Protein AF-A0A2V9QCH9-F1 (afdb_monomer_lite)

Sequence (190 aa):
MKKLTLLFVVLIAQSIAPLASAQKPARKFELEAISPKFWKLISRDAKLATIASGFGFTEGPVSDKAGFLYVSDEEINKIFRVYVKDGRKEELISLGDPDGNTYDRQGRLIDCASVLRAIIAISKDGKYEVLADKFEGKKLNSPNDVIVGPDGALYFTDPTLDLVKGEEQEIPFQGVYRLDAAGKLTLLTK

Structure (mmCIF, N/CA/C/O backbone):
data_AF-A0A2V9QCH9-F1
#
_entry.id   AF-A0A2V9QCH9-F1
#
loop_
_atom_site.group_PDB
_atom_site.id
_atom_site.type_symbol
_atom_site.label_atom_id
_atom_site.label_alt_id
_atom_site.label_comp_id
_atom_site.label_asym_id
_atom_site.label_entity_id
_atom_site.label_seq_id
_atom_site.pdbx_PDB_ins_code
_atom_site.Cartn_x
_atom_site.Cartn_y
_atom_site.Cartn_z
_atom_site.occupancy
_atom_site.B_iso_or_equiv
_atom_site.auth_seq_id
_atom_site.auth_comp_id
_atom_site.auth_asym_id
_atom_site.auth_atom_id
_atom_site.pdbx_PDB_model_num
ATOM 1 N N . MET A 1 1 ? 34.448 70.590 -46.267 1.00 46.72 1 MET A N 1
ATOM 2 C CA . MET A 1 1 ? 35.389 69.562 -45.770 1.00 46.72 1 MET A CA 1
ATOM 3 C C . MET A 1 1 ? 34.655 68.734 -44.728 1.00 46.72 1 MET A C 1
ATOM 5 O O . MET A 1 1 ? 34.160 69.303 -43.767 1.00 46.72 1 MET A O 1
ATOM 9 N N . LYS A 1 2 ? 34.437 67.443 -44.991 1.00 43.69 2 LYS A N 1
ATOM 10 C CA . LYS A 1 2 ? 33.626 66.534 -44.165 1.00 43.69 2 LYS A CA 1
ATOM 11 C C . LYS A 1 2 ? 34.506 65.379 -43.675 1.00 43.69 2 LYS A C 1
ATOM 13 O O . LYS A 1 2 ? 35.285 64.874 -44.477 1.00 43.69 2 LYS A O 1
ATOM 18 N N . LYS A 1 3 ? 34.201 64.910 -42.452 1.00 38.31 3 LYS A N 1
ATOM 19 C CA . LYS A 1 3 ? 34.586 63.632 -41.802 1.00 38.31 3 LYS A CA 1
ATOM 20 C C . LYS A 1 3 ? 35.998 63.623 -41.178 1.00 38.31 3 LYS A C 1
ATOM 22 O O . LYS A 1 3 ? 36.882 64.287 -41.687 1.00 38.31 3 LYS A O 1
ATOM 27 N N . LEU A 1 4 ? 36.276 62.929 -40.071 1.00 39.19 4 LEU A N 1
ATOM 28 C CA . LEU A 1 4 ? 35.648 61.729 -39.508 1.00 39.19 4 LEU A CA 1
ATOM 29 C C . LEU A 1 4 ? 36.034 61.617 -38.013 1.00 39.19 4 LEU A C 1
ATOM 31 O O . LEU A 1 4 ? 37.222 61.581 -37.709 1.00 39.19 4 LEU A O 1
ATOM 35 N N . THR A 1 5 ? 35.073 61.531 -37.090 1.00 45.97 5 THR A N 1
ATOM 36 C CA . THR A 1 5 ? 35.348 61.125 -35.698 1.00 45.97 5 THR A CA 1
ATOM 37 C C . THR A 1 5 ? 35.099 59.626 -35.602 1.00 45.97 5 THR A C 1
ATOM 39 O O . THR A 1 5 ? 33.981 59.171 -35.843 1.00 45.97 5 THR A O 1
ATOM 42 N N . LEU A 1 6 ? 36.147 58.855 -35.319 1.00 40.69 6 LEU A N 1
ATOM 43 C CA . LEU A 1 6 ? 36.089 57.401 -35.206 1.00 40.69 6 LEU A CA 1
ATOM 44 C C . LEU A 1 6 ? 35.687 57.033 -33.769 1.00 40.69 6 LEU A C 1
ATOM 46 O O . LEU A 1 6 ? 36.460 57.238 -32.837 1.00 40.69 6 LEU A O 1
ATOM 50 N N . LEU A 1 7 ? 34.467 56.527 -33.585 1.00 42.19 7 LEU A N 1
ATOM 51 C CA . LEU A 1 7 ? 34.003 55.978 -32.311 1.00 42.19 7 LEU A CA 1
ATOM 52 C C . LEU A 1 7 ? 34.376 54.488 -32.264 1.00 42.19 7 LEU A C 1
ATOM 54 O O . LEU A 1 7 ? 33.867 53.702 -33.062 1.00 42.19 7 LEU A O 1
ATOM 58 N N . PHE A 1 8 ? 35.257 54.093 -31.345 1.00 41.00 8 PHE A N 1
ATOM 59 C CA . PHE A 1 8 ? 35.513 52.682 -31.053 1.00 41.00 8 PHE A CA 1
ATOM 60 C C . PHE A 1 8 ? 34.421 52.162 -30.113 1.00 41.00 8 PHE A C 1
ATOM 62 O O . PHE A 1 8 ? 34.395 52.500 -28.933 1.00 41.00 8 PHE A O 1
ATOM 69 N N . VAL A 1 9 ? 33.516 51.335 -30.636 1.00 46.53 9 VAL A N 1
ATOM 70 C CA . VAL A 1 9 ? 32.598 50.532 -29.820 1.00 46.53 9 VAL A CA 1
ATOM 71 C C . VAL A 1 9 ? 33.272 49.187 -29.573 1.00 46.53 9 VAL A C 1
ATOM 73 O O . VAL A 1 9 ? 33.440 48.393 -30.495 1.00 46.53 9 VAL A O 1
ATOM 76 N N . VAL A 1 10 ? 33.680 48.935 -28.331 1.00 45.91 10 VAL A N 1
ATOM 77 C CA . VAL A 1 10 ? 34.137 47.610 -27.899 1.00 45.91 10 VAL A CA 1
ATOM 78 C C . VAL A 1 10 ? 32.895 46.774 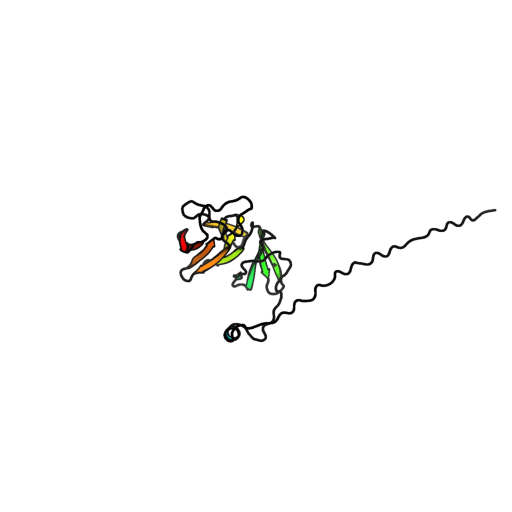-27.602 1.00 45.91 10 VAL A C 1
ATOM 80 O O . VAL A 1 10 ? 32.232 46.972 -26.586 1.00 45.91 10 VAL A O 1
ATOM 83 N N . LEU A 1 11 ? 32.552 45.856 -28.507 1.00 46.25 11 LEU A N 1
ATOM 84 C CA . LEU A 1 11 ? 31.525 44.846 -28.265 1.00 46.25 11 LEU A CA 1
ATOM 85 C C . LEU A 1 11 ? 32.151 43.724 -27.421 1.00 46.25 11 LEU A C 1
ATOM 87 O O . LEU A 1 11 ? 32.922 42.913 -27.933 1.00 46.25 11 LEU A O 1
ATOM 91 N N . ILE A 1 12 ? 31.848 43.679 -26.124 1.00 51.75 12 ILE A N 1
ATOM 92 C CA . ILE A 1 12 ? 32.220 42.542 -25.274 1.00 51.75 12 ILE A CA 1
ATOM 93 C C . ILE A 1 12 ? 31.162 41.458 -25.486 1.00 51.75 12 ILE A C 1
ATOM 95 O O . ILE A 1 12 ? 30.081 41.505 -24.903 1.00 51.75 12 ILE A O 1
ATOM 99 N N . ALA A 1 13 ? 31.460 40.486 -26.345 1.00 52.19 13 ALA A N 1
ATOM 100 C CA . ALA A 1 13 ? 30.673 39.264 -26.441 1.00 52.19 13 ALA A CA 1
ATOM 101 C C . ALA A 1 13 ? 30.948 38.408 -25.194 1.00 52.19 13 ALA A C 1
ATOM 103 O O . ALA A 1 13 ? 31.974 37.736 -25.109 1.00 52.19 13 ALA A O 1
ATOM 104 N N . GLN A 1 14 ? 30.054 38.452 -24.205 1.00 48.28 14 GLN A N 1
ATOM 105 C CA . GLN A 1 14 ? 30.069 37.476 -23.117 1.00 48.28 14 GLN A CA 1
ATOM 106 C C . GLN A 1 14 ? 29.518 36.150 -23.645 1.00 48.28 14 GLN A C 1
ATOM 108 O O . GLN A 1 14 ? 28.319 36.000 -23.879 1.00 48.28 14 GLN A O 1
ATOM 113 N N . SER A 1 15 ? 30.407 35.186 -23.860 1.00 54.25 15 SER A N 1
ATOM 114 C CA . SER A 1 15 ? 30.045 33.797 -24.106 1.00 54.25 15 SER A CA 1
ATOM 115 C C . SER A 1 15 ? 29.452 33.203 -22.828 1.00 54.25 15 SER A C 1
ATOM 117 O O . SER A 1 15 ? 30.164 32.858 -21.887 1.00 54.25 15 SER A O 1
ATOM 119 N N . ILE A 1 16 ? 28.126 33.071 -22.786 1.00 60.72 16 ILE A N 1
ATOM 120 C CA . ILE A 1 16 ? 27.455 32.249 -21.777 1.00 60.72 16 ILE A CA 1
ATOM 121 C C . ILE A 1 16 ? 27.720 30.792 -22.166 1.00 60.72 16 ILE A C 1
ATOM 123 O O . ILE A 1 16 ? 27.058 30.238 -23.042 1.00 60.72 16 ILE A O 1
ATOM 127 N N . ALA A 1 17 ? 28.739 30.182 -21.562 1.00 55.12 17 ALA A N 1
ATOM 128 C CA . ALA A 1 17 ? 28.940 28.745 -21.669 1.00 55.12 17 ALA A CA 1
ATOM 129 C C . ALA A 1 17 ? 27.794 28.034 -20.923 1.00 55.12 17 ALA A C 1
ATOM 131 O O . ALA A 1 17 ? 27.519 28.387 -19.772 1.00 55.12 17 ALA A O 1
ATOM 132 N N . PRO A 1 18 ? 27.113 27.048 -21.530 1.00 53.88 18 PRO A N 1
ATOM 133 C CA . PRO A 1 18 ? 26.137 26.253 -20.805 1.00 53.88 18 PRO A CA 1
ATOM 134 C C . PRO A 1 18 ? 26.862 25.487 -19.695 1.00 53.88 18 PRO A C 1
ATOM 136 O O . PRO A 1 18 ? 27.828 24.767 -19.954 1.00 53.88 18 PRO A O 1
ATOM 139 N N . LEU A 1 19 ? 26.400 25.649 -18.453 1.00 52.50 19 LEU A N 1
ATOM 140 C CA . LEU A 1 19 ? 26.791 24.788 -17.342 1.00 52.50 19 LEU A CA 1
ATOM 141 C C . LEU A 1 19 ? 26.419 23.352 -17.717 1.00 52.50 19 LEU A C 1
ATOM 143 O O . LEU A 1 19 ? 25.249 22.969 -17.682 1.00 52.50 19 LEU A O 1
ATOM 147 N N . ALA A 1 20 ? 27.418 22.565 -18.108 1.00 57.00 20 ALA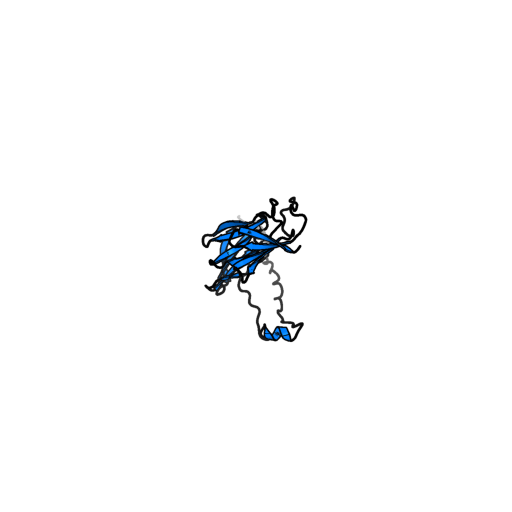 A N 1
ATOM 148 C CA . ALA A 1 20 ? 27.267 21.131 -18.239 1.00 57.00 20 ALA A CA 1
ATOM 149 C C . ALA A 1 20 ? 26.892 20.590 -16.855 1.00 57.00 20 ALA A C 1
ATOM 151 O O . ALA A 1 20 ? 27.704 20.605 -15.929 1.00 57.00 20 ALA A O 1
ATOM 152 N N . SER A 1 21 ? 25.639 20.162 -16.699 1.00 60.75 21 SER A N 1
ATOM 153 C CA . SER A 1 21 ? 25.227 19.408 -15.521 1.00 60.75 21 SER A CA 1
ATOM 154 C C . SER A 1 21 ? 26.117 18.171 -15.445 1.00 60.75 21 SER A C 1
ATOM 156 O O . SER A 1 21 ? 26.136 17.362 -16.375 1.00 60.75 21 SER A O 1
ATOM 158 N N . ALA A 1 22 ? 26.910 18.058 -14.379 1.00 60.06 22 ALA A N 1
ATOM 159 C CA . ALA A 1 22 ? 27.723 16.879 -14.142 1.00 60.06 22 ALA A CA 1
ATOM 160 C C . ALA A 1 22 ? 26.784 15.669 -14.049 1.00 60.06 22 ALA A C 1
ATOM 162 O O . ALA A 1 22 ? 26.026 15.531 -13.087 1.00 60.06 22 ALA A O 1
ATOM 163 N N . GLN A 1 23 ? 26.806 14.811 -15.070 1.00 59.44 23 GLN A N 1
ATOM 164 C CA . GLN A 1 23 ? 26.062 13.558 -15.063 1.00 59.44 23 GLN A CA 1
ATOM 165 C C . GLN A 1 23 ? 26.530 12.752 -13.849 1.00 59.44 23 GLN A C 1
ATOM 167 O O . GLN A 1 23 ? 27.697 12.360 -13.771 1.00 59.44 23 GLN A O 1
ATOM 172 N N . LYS A 1 24 ? 25.635 12.534 -12.875 1.00 65.81 24 LYS A N 1
ATOM 173 C CA . LYS A 1 24 ? 25.923 11.632 -11.756 1.00 65.81 24 LYS A CA 1
ATOM 174 C C . LYS A 1 24 ? 26.358 10.283 -12.344 1.00 65.81 24 LYS A C 1
ATOM 176 O O . LYS A 1 24 ? 25.676 9.789 -13.247 1.00 65.81 24 LYS A O 1
ATOM 181 N N . PRO A 1 25 ? 27.466 9.689 -11.868 1.00 67.19 25 PRO A N 1
ATOM 182 C CA . PRO A 1 25 ? 27.914 8.400 -12.368 1.00 67.19 25 PRO A CA 1
ATOM 183 C C . PRO A 1 25 ? 26.790 7.373 -12.220 1.00 67.19 25 PRO A C 1
ATOM 185 O O . PRO A 1 25 ? 26.096 7.341 -11.199 1.00 67.19 25 PRO A O 1
ATOM 188 N N . ALA A 1 26 ? 26.599 6.554 -13.255 1.00 70.00 26 ALA A N 1
ATOM 189 C CA . ALA A 1 26 ? 25.599 5.499 -13.236 1.00 70.00 26 ALA A CA 1
ATOM 190 C C . ALA A 1 26 ? 25.851 4.586 -12.029 1.00 70.00 26 ALA A C 1
ATOM 192 O O . ALA A 1 26 ? 26.973 4.115 -11.818 1.00 70.00 26 ALA A O 1
ATOM 193 N N . ARG A 1 27 ? 24.811 4.353 -11.221 1.00 77.56 27 ARG A N 1
ATOM 194 C CA . ARG A 1 27 ? 24.892 3.405 -10.107 1.00 77.56 27 ARG A CA 1
ATOM 195 C C . ARG A 1 27 ? 25.224 2.027 -10.682 1.00 77.56 27 ARG A C 1
ATOM 197 O O . ARG A 1 27 ? 24.549 1.565 -11.600 1.00 77.56 27 ARG A O 1
ATOM 204 N N . LYS A 1 28 ? 26.264 1.378 -10.156 1.00 81.25 28 LYS A N 1
ATOM 205 C CA . LYS A 1 28 ? 26.547 -0.024 -10.471 1.00 81.25 28 LYS A CA 1
ATOM 206 C C . LYS A 1 28 ? 25.582 -0.888 -9.668 1.00 81.25 28 LYS A C 1
ATOM 208 O O . LYS A 1 28 ? 25.519 -0.755 -8.451 1.00 81.25 28 LYS A O 1
ATOM 213 N N . PHE A 1 29 ? 24.820 -1.725 -10.361 1.00 86.25 29 PHE A N 1
ATOM 214 C CA . PHE A 1 29 ? 23.985 -2.746 -9.743 1.00 86.25 29 PHE A CA 1
ATOM 215 C C . PHE A 1 29 ? 24.739 -4.073 -9.756 1.00 86.25 29 PHE A C 1
ATOM 217 O O . PHE A 1 29 ? 25.214 -4.498 -10.810 1.00 86.25 29 PHE A O 1
ATOM 224 N N . GLU A 1 30 ? 24.832 -4.713 -8.597 1.00 88.25 30 GLU A N 1
ATOM 225 C CA . GLU A 1 30 ? 25.390 -6.051 -8.432 1.00 88.25 30 GLU A CA 1
ATOM 226 C C . GLU A 1 30 ? 24.511 -6.829 -7.454 1.00 88.25 30 GLU A C 1
ATOM 228 O O . GLU A 1 30 ? 24.002 -6.270 -6.481 1.00 88.25 30 GLU A O 1
ATOM 233 N N . LEU A 1 31 ? 24.308 -8.115 -7.737 1.00 90.19 31 LEU A N 1
ATOM 234 C CA . LEU A 1 31 ? 23.591 -9.010 -6.842 1.00 90.19 31 LEU A CA 1
ATOM 235 C C . LEU A 1 31 ? 24.576 -9.669 -5.885 1.00 90.19 31 LEU A C 1
ATOM 237 O O . LEU A 1 31 ? 25.357 -10.534 -6.281 1.00 90.19 31 LEU A O 1
ATOM 241 N N . GLU A 1 32 ? 24.475 -9.306 -4.613 1.00 91.19 32 GLU A N 1
ATOM 242 C CA . GLU A 1 32 ? 25.185 -9.969 -3.528 1.00 91.19 32 GLU A CA 1
ATOM 243 C C . GLU A 1 32 ? 24.235 -10.913 -2.781 1.00 91.19 32 GLU A C 1
ATOM 245 O O . GLU A 1 32 ? 23.203 -10.508 -2.246 1.00 91.19 32 GLU A O 1
ATOM 250 N N . ALA A 1 33 ? 24.582 -12.199 -2.733 1.00 93.69 33 ALA A N 1
ATOM 251 C CA . ALA A 1 33 ? 23.801 -13.192 -2.011 1.00 93.69 33 ALA A CA 1
ATOM 252 C C . ALA A 1 33 ? 24.404 -13.472 -0.631 1.00 93.69 33 ALA A C 1
ATOM 254 O O . ALA A 1 33 ? 25.399 -14.183 -0.521 1.00 93.69 33 ALA A O 1
ATOM 255 N N . ILE A 1 34 ? 23.724 -13.018 0.425 1.00 95.25 34 ILE A N 1
ATOM 256 C CA . ILE A 1 34 ? 24.089 -13.320 1.824 1.00 95.25 34 ILE A CA 1
ATOM 257 C C . ILE A 1 34 ? 23.921 -14.823 2.135 1.00 95.25 34 ILE A C 1
ATOM 259 O O . ILE A 1 34 ? 24.599 -15.383 2.993 1.00 95.25 34 ILE A O 1
ATOM 263 N N . SER A 1 35 ? 23.024 -15.515 1.420 1.00 96.69 35 SER A N 1
ATOM 264 C CA . SER A 1 35 ? 22.780 -16.954 1.565 1.00 96.69 35 SER A CA 1
ATOM 265 C C . SER A 1 35 ? 22.699 -17.648 0.206 1.00 96.69 35 SER A C 1
ATOM 267 O O . SER A 1 35 ? 22.047 -17.125 -0.700 1.00 96.69 35 SER A O 1
ATOM 269 N N . PRO A 1 36 ? 23.202 -18.893 0.067 1.00 95.56 36 PRO A N 1
ATOM 270 C CA . PRO A 1 36 ? 23.009 -19.685 -1.149 1.00 95.56 36 PRO A CA 1
ATOM 271 C C . PRO A 1 36 ? 21.536 -19.896 -1.537 1.00 95.56 36 PRO A C 1
ATOM 273 O O . PRO A 1 36 ? 21.244 -20.160 -2.701 1.00 95.56 36 PRO A O 1
ATOM 276 N N . LYS A 1 37 ? 20.596 -19.779 -0.583 1.00 96.19 37 LYS A N 1
ATOM 277 C CA . LYS A 1 37 ? 19.151 -19.898 -0.845 1.00 96.19 37 LYS A CA 1
ATOM 278 C C . LYS A 1 37 ? 18.604 -18.762 -1.718 1.00 96.19 37 LYS A C 1
ATOM 280 O O . LYS A 1 37 ? 17.622 -18.995 -2.412 1.00 96.19 37 LYS A O 1
ATOM 285 N N . PHE A 1 38 ? 19.242 -17.588 -1.730 1.00 95.38 38 PHE A N 1
ATOM 286 C CA . PHE A 1 38 ? 18.844 -16.452 -2.572 1.00 95.38 38 PHE A CA 1
ATOM 287 C C . PHE A 1 38 ? 18.786 -16.835 -4.058 1.00 95.38 38 PHE A C 1
ATOM 289 O O . PHE A 1 38 ? 17.810 -16.548 -4.746 1.00 95.38 38 PHE A O 1
ATOM 296 N N . TRP A 1 39 ? 19.771 -17.608 -4.521 1.00 95.62 39 TRP A N 1
ATOM 297 C CA . TRP A 1 39 ? 19.860 -18.070 -5.910 1.00 95.62 39 TRP A CA 1
ATOM 298 C C . TRP A 1 39 ? 18.802 -19.104 -6.309 1.00 95.62 39 TRP A C 1
ATOM 300 O O . TRP A 1 39 ? 18.753 -19.511 -7.465 1.00 95.62 39 TRP A O 1
ATOM 310 N N . LYS A 1 40 ? 17.960 -19.552 -5.370 1.00 96.00 40 LYS A N 1
ATOM 311 C CA . LYS A 1 40 ? 16.763 -20.343 -5.686 1.00 96.00 40 LYS A CA 1
ATOM 312 C C . LYS A 1 40 ? 15.563 -19.465 -6.053 1.00 96.00 40 LYS A C 1
ATOM 314 O O . LYS A 1 40 ? 14.599 -19.989 -6.594 1.00 96.00 40 LYS A O 1
ATOM 319 N N . LEU A 1 41 ? 15.610 -18.173 -5.720 1.00 94.75 41 LEU A N 1
ATOM 320 C CA . LEU A 1 41 ? 14.526 -17.209 -5.924 1.00 94.75 41 LEU A CA 1
ATOM 321 C C . LEU A 1 41 ? 14.829 -16.244 -7.073 1.00 94.75 41 LEU A C 1
ATOM 323 O O . LEU A 1 41 ? 13.929 -15.896 -7.828 1.00 94.75 41 LEU A O 1
ATOM 327 N N . ILE A 1 42 ? 16.091 -15.829 -7.209 1.00 94.38 42 ILE A N 1
ATOM 328 C CA . ILE A 1 42 ? 16.531 -14.831 -8.188 1.00 94.38 42 ILE A CA 1
ATOM 329 C C . ILE A 1 42 ? 17.621 -15.428 -9.078 1.00 94.38 42 ILE A C 1
ATOM 331 O O . ILE A 1 42 ? 18.535 -16.097 -8.590 1.00 94.38 42 ILE A O 1
ATOM 335 N N . SER A 1 43 ? 17.533 -15.181 -10.389 1.00 93.31 43 SER A N 1
ATOM 336 C CA . SER A 1 43 ? 18.558 -15.629 -11.335 1.00 93.31 43 SER A CA 1
ATOM 337 C C . SER A 1 43 ? 19.877 -14.885 -11.125 1.00 93.31 43 SER A C 1
ATOM 339 O O . SER A 1 43 ? 19.893 -13.686 -10.853 1.00 93.31 43 SER A O 1
ATOM 341 N N . ARG A 1 44 ? 21.002 -15.583 -11.310 1.00 92.62 44 ARG A N 1
ATOM 342 C CA . ARG A 1 44 ? 22.351 -14.999 -11.193 1.00 92.62 44 ARG A CA 1
ATOM 343 C C . ARG A 1 44 ? 22.648 -13.929 -12.238 1.00 92.62 44 ARG A C 1
ATOM 345 O O . ARG A 1 44 ? 23.494 -13.077 -12.004 1.00 92.62 44 ARG A O 1
ATOM 352 N N . ASP A 1 45 ? 21.975 -13.987 -13.379 1.00 90.50 45 ASP A N 1
ATOM 353 C CA . ASP A 1 45 ? 22.108 -13.039 -14.484 1.00 90.50 45 ASP A CA 1
ATOM 354 C C . ASP A 1 45 ? 20.994 -11.980 -14.504 1.00 90.50 45 ASP A C 1
ATOM 356 O O . ASP A 1 45 ? 20.861 -11.250 -15.490 1.00 90.50 45 ASP A O 1
ATOM 360 N N . ALA A 1 46 ? 20.196 -11.881 -13.433 1.00 92.69 46 ALA A N 1
ATOM 361 C CA . ALA A 1 46 ? 19.141 -10.885 -13.342 1.00 92.69 46 ALA A CA 1
ATOM 362 C C . ALA A 1 46 ? 19.724 -9.469 -13.460 1.00 92.69 46 ALA A C 1
ATOM 364 O O . ALA A 1 46 ? 20.711 -9.105 -12.818 1.00 92.69 46 ALA A O 1
ATOM 365 N N . LYS A 1 47 ? 19.091 -8.664 -14.314 1.00 89.25 47 LYS A N 1
ATOM 366 C CA . LYS A 1 47 ? 19.491 -7.287 -14.597 1.00 89.25 47 LYS A CA 1
ATOM 367 C C . LYS A 1 47 ? 18.470 -6.338 -14.002 1.00 89.25 47 LYS A C 1
ATOM 369 O O . LYS A 1 47 ? 17.270 -6.533 -14.181 1.00 89.25 47 LYS A O 1
ATOM 374 N N . LEU A 1 48 ? 18.953 -5.288 -13.351 1.00 90.38 48 LEU A N 1
ATOM 375 C CA . LEU A 1 48 ? 18.100 -4.181 -12.952 1.00 90.38 48 LEU A CA 1
ATOM 376 C C . LEU A 1 48 ? 17.780 -3.324 -14.181 1.00 90.38 48 LEU A C 1
ATOM 378 O O . LEU A 1 48 ? 18.685 -2.904 -14.903 1.00 90.38 48 LEU A O 1
ATOM 382 N N . ALA A 1 49 ? 16.496 -3.062 -14.402 1.00 89.38 49 ALA A N 1
ATOM 383 C CA . ALA A 1 49 ? 16.016 -2.156 -15.433 1.00 89.38 49 ALA A CA 1
ATOM 384 C C . ALA A 1 49 ? 15.073 -1.131 -14.804 1.00 89.38 49 ALA A C 1
ATOM 386 O O . ALA A 1 49 ? 14.195 -1.482 -14.017 1.00 89.38 49 ALA A O 1
ATOM 387 N N . THR A 1 50 ? 15.251 0.137 -15.163 1.00 92.06 50 THR A N 1
ATOM 388 C CA . THR A 1 50 ? 14.328 1.198 -14.760 1.00 92.06 50 THR A CA 1
ATOM 389 C C . THR A 1 50 ? 13.067 1.105 -15.611 1.00 92.06 50 THR A C 1
ATOM 391 O O . THR A 1 50 ? 13.148 1.242 -16.829 1.00 92.06 50 THR A O 1
ATOM 394 N N . ILE A 1 51 ? 11.913 0.893 -14.973 1.00 95.00 51 ILE A N 1
ATOM 395 C CA . ILE A 1 51 ? 10.610 0.865 -15.657 1.00 95.00 51 ILE A CA 1
ATOM 396 C C . ILE A 1 51 ? 10.106 2.288 -15.899 1.00 95.00 51 ILE A C 1
ATOM 398 O O . ILE A 1 51 ? 9.742 2.628 -17.015 1.00 95.00 51 ILE A O 1
ATOM 402 N N . ALA A 1 52 ? 10.104 3.131 -14.867 1.00 96.06 52 ALA A N 1
ATOM 403 C CA . ALA A 1 52 ? 9.647 4.514 -14.940 1.00 96.06 52 ALA A CA 1
ATOM 404 C C . ALA A 1 52 ? 10.463 5.404 -13.988 1.00 96.06 52 ALA A C 1
ATOM 406 O O . ALA A 1 52 ? 11.129 4.913 -13.078 1.00 96.06 52 ALA A O 1
ATOM 407 N N . SER A 1 53 ? 10.425 6.718 -14.211 1.00 95.62 53 SER A N 1
ATOM 408 C CA . SER A 1 53 ? 11.177 7.714 -13.436 1.00 95.62 53 SER A CA 1
ATOM 409 C C . SER A 1 53 ? 10.340 8.963 -13.129 1.00 95.62 53 SER A C 1
ATOM 411 O O . SER A 1 53 ? 9.170 9.060 -13.509 1.00 95.62 53 SER A O 1
ATOM 413 N N . GLY A 1 54 ? 10.947 9.942 -12.451 1.00 95.56 54 GLY A N 1
ATOM 414 C CA . GLY A 1 54 ? 10.296 11.210 -12.100 1.00 95.56 54 GLY A CA 1
ATOM 415 C C . GLY A 1 54 ? 9.266 11.063 -10.982 1.00 95.56 54 GLY A C 1
ATOM 416 O O . GLY A 1 54 ? 8.200 11.666 -11.066 1.00 95.56 54 GLY A O 1
ATOM 417 N N . PHE A 1 55 ? 9.538 10.173 -10.032 1.00 97.62 55 PHE A N 1
ATOM 418 C CA . PHE A 1 55 ? 8.818 10.043 -8.765 1.00 97.62 55 PHE A CA 1
ATOM 419 C C . PHE A 1 55 ? 9.603 10.764 -7.663 1.00 97.62 55 PHE A C 1
ATOM 421 O O . PHE A 1 55 ? 10.796 11.029 -7.861 1.00 97.62 55 PHE A O 1
ATOM 428 N N . GLY A 1 56 ? 8.939 11.073 -6.553 1.00 97.19 56 GLY A N 1
ATOM 429 C CA . GLY A 1 56 ? 9.564 11.527 -5.315 1.00 97.19 56 GLY A CA 1
ATOM 430 C C . GLY A 1 56 ? 10.009 10.336 -4.473 1.00 97.19 56 GLY A C 1
ATOM 431 O O . GLY A 1 56 ? 11.091 9.782 -4.699 1.00 97.19 56 GLY A O 1
ATOM 432 N N . PHE A 1 57 ? 9.133 9.896 -3.570 1.00 96.69 57 PHE A N 1
ATOM 433 C CA . PHE A 1 57 ? 9.332 8.723 -2.722 1.00 96.69 57 PHE A CA 1
ATOM 434 C C . PHE A 1 57 ? 8.238 7.694 -3.007 1.00 96.69 57 PHE A C 1
ATOM 436 O O . PHE A 1 57 ? 7.061 7.983 -2.827 1.00 96.69 57 PHE A O 1
ATOM 443 N N . THR A 1 58 ? 8.621 6.538 -3.557 1.00 97.50 58 THR A N 1
ATOM 444 C CA . THR A 1 58 ? 7.664 5.534 -4.041 1.00 97.50 58 THR A CA 1
ATOM 445 C C . THR A 1 58 ? 7.422 4.433 -3.028 1.00 97.50 58 THR A C 1
ATOM 447 O O . THR A 1 58 ? 8.392 3.783 -2.636 1.00 97.50 58 THR A O 1
ATOM 450 N N . GLU A 1 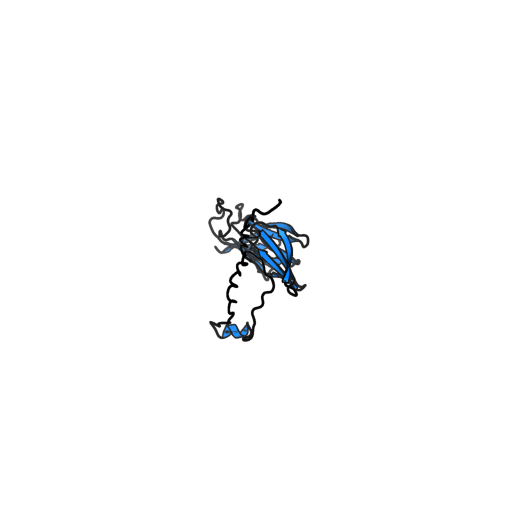59 ? 6.155 4.113 -2.790 1.00 97.56 59 GLU A N 1
ATOM 451 C CA . GLU A 1 59 ? 5.724 3.005 -1.936 1.00 97.56 59 GLU A CA 1
ATOM 452 C C . GLU A 1 59 ? 4.730 2.068 -2.629 1.00 97.56 59 GLU A C 1
ATOM 454 O O . GLU A 1 59 ? 4.196 2.340 -3.716 1.00 97.56 59 GLU A O 1
ATOM 459 N N . GLY A 1 60 ? 4.522 0.912 -1.998 1.00 96.94 60 GLY A N 1
ATOM 460 C CA . GLY A 1 60 ? 3.412 0.011 -2.297 1.00 96.94 60 GLY A CA 1
ATOM 461 C C . GLY A 1 60 ? 3.244 -0.413 -3.765 1.00 96.94 60 GLY A C 1
ATOM 462 O O . GLY A 1 60 ? 2.117 -0.376 -4.257 1.00 96.94 60 GLY A O 1
ATOM 463 N N . PRO A 1 61 ? 4.290 -0.818 -4.515 1.00 97.62 61 PRO A N 1
ATOM 464 C CA . PRO A 1 61 ? 4.120 -1.223 -5.906 1.00 97.62 61 PRO A CA 1
ATOM 465 C C . PRO A 1 61 ? 3.247 -2.485 -6.031 1.00 97.62 61 PRO A C 1
ATOM 467 O O . PRO A 1 61 ? 3.603 -3.549 -5.521 1.00 97.62 61 PRO A O 1
ATOM 470 N N . VAL A 1 62 ? 2.153 -2.418 -6.797 1.00 97.56 62 VAL A N 1
ATOM 471 C CA . VAL A 1 62 ? 1.274 -3.572 -7.064 1.00 97.56 62 VAL A CA 1
ATOM 472 C C . VAL A 1 62 ? 0.940 -3.708 -8.549 1.00 97.56 62 VAL A C 1
ATOM 474 O O . VAL A 1 62 ? 0.632 -2.737 -9.233 1.00 97.56 62 VAL A O 1
ATOM 477 N N . SER A 1 63 ? 1.023 -4.927 -9.086 1.00 95.69 63 SER A N 1
ATOM 478 C CA . SER A 1 63 ? 0.707 -5.202 -10.495 1.00 95.69 63 SER A CA 1
ATOM 479 C C . SER A 1 63 ? -0.710 -5.741 -10.664 1.00 95.69 63 SER A C 1
ATOM 481 O O . SER A 1 63 ? -1.149 -6.595 -9.892 1.00 95.69 63 SER A O 1
ATOM 483 N N . ASP A 1 64 ? -1.407 -5.293 -11.707 1.00 92.38 64 ASP A N 1
ATOM 484 C CA . ASP A 1 64 ? -2.700 -5.852 -12.097 1.00 92.38 64 ASP A CA 1
ATOM 485 C C . ASP A 1 64 ? -2.560 -6.986 -13.133 1.00 92.38 64 ASP A C 1
ATOM 487 O O . ASP A 1 64 ? -1.486 -7.267 -13.672 1.00 92.38 64 ASP A O 1
ATOM 491 N N . LYS A 1 65 ? -3.674 -7.661 -13.444 1.00 90.19 65 LYS A N 1
ATOM 492 C CA . LYS A 1 65 ? -3.693 -8.755 -14.435 1.00 90.19 65 LYS A CA 1
ATOM 493 C C . LYS A 1 65 ? -3.495 -8.287 -15.883 1.00 90.19 65 LYS A C 1
ATOM 495 O O . LYS A 1 65 ? -3.255 -9.127 -16.746 1.00 90.19 65 LYS A O 1
ATOM 500 N N . ALA A 1 66 ? -3.640 -6.991 -16.163 1.00 91.44 66 ALA A N 1
ATOM 501 C CA . ALA A 1 66 ? -3.414 -6.411 -17.484 1.00 91.44 66 ALA A CA 1
ATOM 502 C C . ALA A 1 66 ? -1.942 -6.007 -17.703 1.00 91.44 66 ALA A C 1
ATOM 504 O O . ALA A 1 66 ? -1.570 -5.652 -18.822 1.00 91.44 66 ALA A O 1
ATOM 505 N N . GLY A 1 67 ? -1.101 -6.109 -16.667 1.00 92.25 67 GLY A N 1
ATOM 506 C CA . GLY A 1 67 ? 0.321 -5.781 -16.722 1.00 92.25 67 GLY A CA 1
ATOM 507 C C . GLY A 1 67 ? 0.622 -4.309 -16.447 1.00 92.25 67 GLY A C 1
ATOM 508 O O . GLY A 1 67 ? 1.708 -3.840 -16.796 1.00 92.25 67 GLY A O 1
ATOM 509 N N . PHE A 1 68 ? -0.316 -3.573 -15.848 1.00 95.44 68 PHE A N 1
ATOM 510 C CA . PHE A 1 68 ? -0.040 -2.253 -15.292 1.00 95.44 68 PHE A CA 1
ATOM 511 C C . PHE A 1 68 ? 0.552 -2.384 -13.893 1.00 95.44 68 PHE A C 1
ATOM 513 O O . PHE A 1 68 ? 0.162 -3.263 -13.125 1.00 95.44 68 PHE A O 1
ATOM 520 N N . LEU A 1 69 ? 1.469 -1.480 -13.562 1.00 97.38 69 LEU A N 1
ATOM 521 C CA . LEU A 1 69 ? 2.006 -1.324 -12.216 1.00 97.38 69 LEU A CA 1
ATOM 522 C C . LEU A 1 69 ? 1.370 -0.091 -11.572 1.00 97.38 69 LEU A C 1
ATOM 524 O O . LEU A 1 69 ? 1.338 0.964 -12.191 1.00 97.38 69 LEU A O 1
ATOM 528 N N . TYR A 1 70 ? 0.879 -0.211 -10.349 1.00 97.75 70 TYR A N 1
ATOM 529 C CA . TYR A 1 70 ? 0.370 0.895 -9.549 1.00 97.75 70 TYR A CA 1
ATOM 530 C C . TYR A 1 70 ? 1.370 1.197 -8.443 1.00 97.75 70 TYR A C 1
ATOM 532 O O . TYR A 1 70 ? 1.924 0.262 -7.870 1.00 97.75 70 TYR A O 1
ATOM 540 N N . VAL A 1 71 ? 1.653 2.477 -8.218 1.00 98.31 71 VAL A N 1
ATOM 541 C CA . VAL A 1 71 ? 2.692 2.935 -7.287 1.00 98.31 71 VAL A CA 1
ATOM 542 C C . VAL A 1 71 ? 2.208 4.198 -6.588 1.00 98.31 71 VAL A C 1
ATOM 544 O O . VAL A 1 71 ? 1.773 5.132 -7.273 1.00 98.31 71 VAL A O 1
ATOM 547 N N . SER A 1 72 ? 2.308 4.218 -5.263 1.00 98.50 72 SER A N 1
ATOM 548 C CA . SER A 1 72 ? 2.110 5.412 -4.445 1.00 98.50 72 SER A CA 1
ATOM 549 C C . SER A 1 72 ? 3.340 6.310 -4.491 1.00 98.50 72 SER A C 1
ATOM 551 O O . SER A 1 72 ? 4.465 5.826 -4.598 1.00 98.50 72 SER A O 1
ATOM 553 N N . ASP A 1 73 ? 3.128 7.621 -4.447 1.00 98.38 73 ASP A N 1
ATOM 554 C CA . ASP A 1 73 ? 4.178 8.626 -4.315 1.00 98.38 73 ASP A CA 1
ATOM 555 C C . ASP A 1 73 ? 3.797 9.607 -3.201 1.00 98.38 73 ASP A C 1
ATOM 557 O O . ASP A 1 73 ? 2.899 10.437 -3.386 1.00 98.38 73 ASP A O 1
ATOM 561 N N . GLU A 1 74 ? 4.469 9.489 -2.059 1.00 96.81 74 GLU A N 1
ATOM 562 C CA . GLU A 1 74 ? 4.200 10.254 -0.832 1.00 96.81 74 GLU A CA 1
ATOM 563 C C . GLU A 1 74 ? 4.527 11.740 -0.998 1.00 96.81 74 GLU A C 1
ATOM 565 O O . GLU A 1 74 ? 3.745 12.626 -0.649 1.00 96.81 74 GLU A O 1
ATOM 570 N N . GLU A 1 75 ? 5.659 12.048 -1.636 1.00 96.38 75 GLU A N 1
ATOM 571 C CA . GLU A 1 75 ? 6.083 13.435 -1.838 1.00 96.38 75 GLU A CA 1
ATOM 572 C C . GLU A 1 75 ? 5.173 14.150 -2.848 1.00 96.38 75 GLU A C 1
ATOM 574 O O . GLU A 1 75 ? 4.813 15.319 -2.672 1.00 96.38 75 GLU A O 1
ATOM 579 N N . ILE A 1 76 ? 4.776 13.451 -3.917 1.00 97.88 76 ILE A N 1
ATOM 580 C CA . ILE A 1 76 ? 3.896 14.005 -4.955 1.00 97.88 76 ILE A CA 1
ATOM 581 C C . ILE A 1 76 ? 2.413 13.918 -4.552 1.00 97.88 76 ILE A C 1
ATOM 583 O O . ILE A 1 76 ? 1.590 14.619 -5.150 1.00 97.88 76 ILE A O 1
ATOM 587 N N . ASN A 1 77 ? 2.074 13.146 -3.514 1.00 97.88 77 ASN A N 1
ATOM 588 C CA . ASN A 1 77 ? 0.713 12.927 -3.020 1.00 97.88 77 ASN A CA 1
ATOM 589 C C . ASN A 1 77 ? -0.221 12.365 -4.108 1.00 97.88 77 ASN A C 1
ATOM 591 O O . ASN A 1 77 ? -1.298 12.906 -4.396 1.00 97.88 77 ASN A O 1
ATOM 595 N N . LYS A 1 78 ? 0.236 11.306 -4.791 1.00 98.31 78 LYS A N 1
ATOM 596 C CA . LYS A 1 78 ? -0.491 10.671 -5.902 1.00 98.31 78 LYS A CA 1
ATOM 597 C C . LYS A 1 78 ? -0.253 9.177 -5.964 1.00 98.31 78 LYS A C 1
ATOM 599 O O . LYS A 1 78 ? 0.848 8.708 -5.713 1.00 98.31 78 LYS A O 1
ATOM 604 N N . ILE A 1 79 ? -1.250 8.460 -6.467 1.00 98.56 79 ILE A N 1
ATOM 605 C CA . ILE A 1 79 ? -1.073 7.091 -6.953 1.00 98.56 79 ILE A CA 1
ATOM 606 C C . ILE A 1 79 ? -1.038 7.130 -8.477 1.00 98.56 79 ILE A C 1
ATOM 608 O O . ILE A 1 79 ? -1.910 7.718 -9.127 1.00 98.56 79 ILE A O 1
ATOM 612 N N . PHE A 1 80 ? -0.028 6.494 -9.064 1.00 98.06 80 PHE A N 1
ATOM 613 C CA . PHE A 1 80 ? 0.163 6.419 -10.509 1.00 98.06 80 PHE A CA 1
ATOM 614 C C . PHE A 1 80 ? -0.099 5.016 -11.040 1.00 98.06 80 PHE A C 1
ATOM 616 O O . PHE A 1 80 ? 0.357 4.033 -10.467 1.00 98.06 80 PHE A O 1
ATOM 623 N N . ARG A 1 81 ? -0.730 4.935 -12.213 1.00 97.38 81 ARG A N 1
ATOM 624 C CA . ARG A 1 81 ? -0.699 3.758 -13.082 1.00 97.38 81 ARG A CA 1
ATOM 625 C C . ARG A 1 81 ? 0.469 3.875 -14.057 1.00 97.38 81 ARG A C 1
ATOM 627 O O . ARG A 1 81 ? 0.548 4.832 -14.822 1.00 97.38 81 ARG A O 1
ATOM 634 N N . VAL A 1 82 ? 1.337 2.876 -14.086 1.00 98.12 82 VAL A N 1
ATOM 635 C CA . VAL A 1 82 ? 2.550 2.797 -14.902 1.00 98.12 82 VAL A CA 1
ATOM 636 C C . VAL A 1 82 ? 2.404 1.705 -15.960 1.00 98.12 82 VAL A C 1
ATOM 638 O O . VAL A 1 82 ? 2.080 0.549 -15.678 1.00 98.12 82 VAL A O 1
ATOM 641 N N . TYR A 1 83 ? 2.684 2.078 -17.204 1.00 97.19 83 TYR A N 1
ATOM 642 C CA . TYR A 1 83 ? 2.750 1.196 -18.358 1.00 97.19 83 TYR A CA 1
ATOM 643 C C . TYR A 1 83 ? 4.136 0.554 -18.396 1.00 97.19 83 TYR A C 1
ATOM 645 O O . TYR A 1 83 ? 5.104 1.164 -18.840 1.00 97.19 83 TYR A O 1
ATOM 653 N N . VAL A 1 84 ? 4.248 -0.700 -17.950 1.00 95.62 84 VAL A N 1
ATOM 654 C CA . VAL A 1 84 ? 5.550 -1.383 -17.802 1.00 95.62 84 VAL A CA 1
ATOM 655 C C . VAL A 1 84 ? 6.340 -1.461 -19.119 1.00 95.62 84 VAL A C 1
ATOM 657 O O . VAL A 1 84 ? 7.567 -1.470 -19.111 1.00 95.62 84 VAL A O 1
ATOM 660 N N . LYS A 1 85 ? 5.646 -1.487 -20.264 1.00 93.81 85 LYS A N 1
ATOM 661 C CA . LYS A 1 85 ? 6.260 -1.628 -21.593 1.00 93.81 85 LYS A CA 1
ATOM 662 C C . LYS A 1 85 ? 7.077 -0.410 -22.034 1.00 93.81 85 LYS A C 1
ATOM 664 O O . LYS A 1 85 ? 8.070 -0.586 -22.733 1.00 93.81 85 LYS A O 1
ATOM 669 N N . ASP A 1 86 ? 6.626 0.797 -21.708 1.00 94.81 86 ASP A N 1
ATOM 670 C CA . ASP A 1 86 ? 7.209 2.049 -22.212 1.00 94.81 86 ASP A CA 1
ATOM 671 C C . ASP A 1 86 ? 7.516 3.076 -21.110 1.00 94.81 86 ASP A C 1
ATOM 673 O O . ASP A 1 86 ? 8.039 4.150 -21.400 1.00 94.81 86 ASP A O 1
ATOM 677 N N . GLY A 1 87 ? 7.219 2.749 -19.850 1.00 96.12 87 GLY A N 1
ATOM 678 C CA . GLY A 1 87 ? 7.490 3.590 -18.688 1.00 96.12 87 GLY A CA 1
ATOM 679 C C . GLY A 1 87 ? 6.579 4.805 -18.554 1.00 96.12 87 GLY A C 1
ATOM 680 O O . GLY A 1 87 ? 6.764 5.610 -17.637 1.00 96.12 87 GLY A O 1
ATOM 681 N N . ARG A 1 88 ? 5.587 4.960 -19.440 1.00 97.31 88 ARG A N 1
ATOM 682 C CA . ARG A 1 88 ? 4.600 6.034 -19.332 1.00 97.31 88 ARG A CA 1
ATOM 683 C C . ARG A 1 88 ? 3.792 5.848 -18.052 1.00 97.31 88 ARG A C 1
ATOM 685 O O . ARG A 1 88 ? 3.460 4.725 -17.681 1.00 97.31 88 ARG A O 1
ATOM 692 N N . LYS A 1 89 ? 3.443 6.948 -17.390 1.00 97.00 89 LYS A N 1
ATOM 693 C CA . LYS A 1 89 ? 2.601 6.927 -16.194 1.00 97.00 89 LYS A CA 1
ATOM 694 C C . LYS A 1 89 ? 1.442 7.900 -16.302 1.00 97.00 89 LYS A C 1
ATOM 696 O O . LYS A 1 89 ? 1.563 8.949 -16.932 1.00 97.00 89 LYS A O 1
ATOM 701 N N . GLU A 1 90 ? 0.334 7.528 -15.690 1.00 96.62 90 GLU A N 1
ATOM 702 C CA . GLU A 1 90 ? -0.896 8.303 -15.605 1.00 96.62 90 GLU A CA 1
ATOM 703 C C . GLU A 1 90 ? -1.300 8.403 -14.139 1.00 96.62 90 GLU A C 1
ATOM 705 O O . GLU A 1 90 ? -1.174 7.438 -13.388 1.00 96.62 90 GLU A O 1
ATOM 710 N N . GLU A 1 91 ? -1.762 9.575 -13.724 1.00 97.06 91 GLU A N 1
ATOM 711 C CA . GLU A 1 91 ? -2.341 9.749 -12.396 1.00 97.06 91 GLU A CA 1
ATOM 712 C C . GLU A 1 91 ? -3.647 8.950 -12.301 1.00 97.06 91 GLU A C 1
ATOM 714 O O . GLU A 1 91 ? -4.512 9.070 -13.170 1.00 97.06 91 GLU A O 1
ATOM 719 N N . LEU A 1 92 ? -3.775 8.130 -11.256 1.00 96.94 92 LEU A N 1
ATOM 720 C CA . LEU A 1 92 ? -5.035 7.486 -10.893 1.00 96.94 92 LEU A CA 1
ATOM 721 C C . LEU A 1 92 ? -5.852 8.404 -9.984 1.00 96.94 92 LEU A C 1
ATOM 723 O O . LEU A 1 92 ? -7.041 8.608 -10.218 1.00 96.94 92 LEU A O 1
ATOM 727 N N . ILE A 1 93 ? -5.209 8.921 -8.937 1.00 97.88 93 ILE A N 1
ATOM 728 C CA . ILE A 1 93 ? -5.827 9.766 -7.919 1.00 97.88 93 ILE A CA 1
ATOM 729 C C . ILE A 1 93 ? -4.764 10.645 -7.246 1.00 97.88 93 ILE A C 1
ATOM 731 O O . ILE A 1 93 ? -3.635 10.203 -7.027 1.00 97.88 93 ILE A O 1
ATOM 735 N N . SER A 1 94 ? -5.144 11.879 -6.905 1.00 97.62 94 SER A N 1
ATOM 736 C CA . SER A 1 94 ? -4.417 12.732 -5.961 1.00 97.62 94 SER A CA 1
ATOM 737 C C . SER A 1 94 ? -4.919 12.458 -4.543 1.00 97.62 94 SER A C 1
ATOM 739 O O . SER A 1 94 ? -6.098 12.669 -4.253 1.00 97.62 94 SER A O 1
ATOM 741 N N . LEU A 1 95 ? -4.034 11.973 -3.677 1.00 95.31 95 LEU A N 1
ATOM 742 C CA . LEU A 1 95 ? -4.334 11.520 -2.321 1.00 95.31 95 LEU A CA 1
ATOM 743 C C . LEU A 1 95 ? -3.184 11.938 -1.408 1.00 95.31 95 LEU A C 1
ATOM 745 O O . LEU A 1 95 ? -2.032 11.830 -1.807 1.00 95.31 95 LEU A O 1
ATOM 749 N N . GLY A 1 96 ? -3.494 12.458 -0.223 1.00 95.19 96 GLY A N 1
ATOM 750 C CA . GLY A 1 96 ? -2.462 12.859 0.727 1.00 95.19 96 GLY A CA 1
ATOM 751 C C . GLY A 1 96 ? -1.742 11.637 1.285 1.00 95.19 96 GLY A C 1
ATOM 752 O O . GLY A 1 96 ? -2.404 10.808 1.905 1.00 95.19 96 GLY A O 1
ATOM 753 N N . ASP A 1 97 ? -0.432 11.578 1.074 1.00 96.25 97 ASP A N 1
ATOM 754 C CA . ASP A 1 97 ? 0.486 10.588 1.640 1.00 96.25 97 ASP A CA 1
ATOM 755 C C . ASP A 1 97 ? 0.004 9.130 1.468 1.00 96.25 97 ASP A C 1
ATOM 757 O O . ASP A 1 97 ? -0.364 8.470 2.445 1.00 96.25 97 ASP A O 1
ATOM 761 N N . PRO A 1 98 ? -0.145 8.663 0.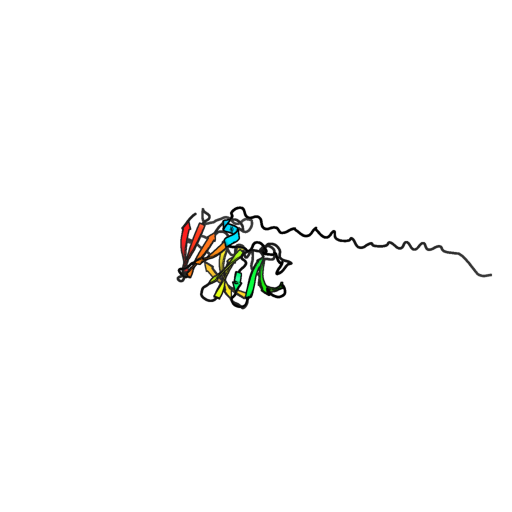211 1.00 98.25 98 PRO A N 1
ATOM 762 C CA . PRO A 1 98 ? -0.519 7.286 -0.069 1.00 98.25 98 PRO A CA 1
ATOM 763 C C . PRO A 1 98 ? 0.696 6.376 0.099 1.00 98.25 98 PRO A C 1
ATOM 765 O O . PRO A 1 98 ? 1.814 6.772 -0.229 1.00 98.25 98 PRO A O 1
ATOM 768 N N . ASP A 1 99 ? 0.464 5.138 0.513 1.00 98.25 99 ASP A N 1
ATOM 769 C CA . ASP A 1 99 ? 1.531 4.269 1.007 1.00 98.25 99 ASP A CA 1
ATOM 770 C C . ASP A 1 99 ? 1.409 2.856 0.396 1.00 98.25 99 ASP A C 1
ATOM 772 O O . ASP A 1 99 ? 1.297 2.697 -0.829 1.00 98.25 99 ASP A O 1
ATOM 776 N N . GLY A 1 100 ? 1.417 1.805 1.213 1.00 98.19 100 GLY A N 1
ATOM 777 C CA . GLY A 1 100 ? 1.227 0.425 0.797 1.00 98.19 100 GLY A CA 1
ATOM 778 C C . GLY A 1 100 ? -0.081 0.199 0.036 1.00 98.19 100 GLY A C 1
ATOM 779 O O . GLY A 1 100 ? -1.169 0.559 0.489 1.00 98.19 100 GLY A O 1
ATOM 780 N N . ASN A 1 101 ? 0.019 -0.500 -1.101 1.00 98.50 101 ASN A N 1
ATOM 781 C CA . ASN A 1 101 ? -1.135 -0.916 -1.893 1.00 98.50 101 ASN A CA 1
ATOM 782 C C . ASN A 1 101 ? -1.282 -2.439 -1.971 1.00 98.50 101 ASN A C 1
ATOM 784 O O . ASN A 1 101 ? -0.312 -3.199 -2.020 1.00 98.50 101 ASN A O 1
ATOM 788 N N . THR A 1 102 ? -2.522 -2.891 -2.148 1.00 98.12 102 THR A N 1
ATOM 789 C CA . THR A 1 102 ? -2.830 -4.256 -2.586 1.00 98.12 102 THR A CA 1
ATOM 790 C C . THR A 1 102 ? -4.091 -4.299 -3.452 1.00 98.12 102 THR A C 1
ATOM 792 O O . THR A 1 102 ? -4.755 -3.289 -3.654 1.00 98.12 102 THR A O 1
ATOM 795 N N . TYR A 1 103 ? -4.450 -5.469 -3.980 1.00 96.06 103 TYR A N 1
ATOM 796 C CA . TYR A 1 103 ? -5.752 -5.681 -4.616 1.00 96.06 103 TYR A CA 1
ATOM 797 C C . TYR A 1 103 ? -6.617 -6.574 -3.750 1.00 96.06 103 TYR A C 1
ATOM 799 O O . TYR A 1 103 ? -6.197 -7.677 -3.399 1.00 96.06 103 TYR A O 1
ATOM 807 N N . ASP A 1 104 ? -7.851 -6.148 -3.489 1.00 92.25 104 ASP A N 1
ATOM 808 C CA . ASP A 1 104 ? -8.843 -7.042 -2.904 1.00 92.25 104 ASP A CA 1
ATOM 809 C C . ASP A 1 104 ? -9.296 -8.132 -3.892 1.00 92.25 104 ASP A C 1
ATOM 811 O O . ASP A 1 104 ? -8.951 -8.156 -5.080 1.00 92.25 104 ASP A O 1
ATOM 815 N N . ARG A 1 105 ? -10.111 -9.073 -3.405 1.00 89.94 105 ARG A N 1
ATOM 816 C CA . ARG A 1 105 ? -10.624 -10.173 -4.239 1.00 89.94 105 ARG A CA 1
ATOM 817 C C . ARG A 1 105 ? -11.609 -9.713 -5.315 1.00 89.94 105 ARG A C 1
ATOM 819 O O . ARG A 1 105 ? -11.883 -10.476 -6.240 1.00 89.94 105 ARG A O 1
ATOM 826 N N . GLN A 1 106 ? -12.134 -8.499 -5.199 1.00 88.25 106 GLN A N 1
ATOM 827 C CA . GLN A 1 106 ? -13.025 -7.863 -6.163 1.00 88.25 106 GLN A CA 1
ATOM 828 C C . GLN A 1 106 ? -12.241 -7.072 -7.227 1.00 88.25 106 GLN A C 1
ATOM 830 O O . GLN A 1 106 ? -12.828 -6.619 -8.209 1.00 88.25 106 GLN A O 1
ATOM 835 N N . GLY A 1 107 ? -10.917 -6.953 -7.079 1.00 88.81 107 GLY A N 1
ATOM 836 C CA . GLY A 1 107 ? -10.044 -6.211 -7.982 1.00 88.81 107 GLY A CA 1
ATOM 837 C C . GLY A 1 107 ? -10.100 -4.696 -7.781 1.00 88.81 107 GLY A C 1
ATOM 838 O O . GLY A 1 107 ? -9.750 -3.963 -8.709 1.00 88.81 107 GLY A O 1
ATOM 839 N N . ARG A 1 108 ? -10.550 -4.221 -6.613 1.00 92.88 108 ARG A N 1
ATOM 840 C CA . ARG A 1 108 ? -10.367 -2.826 -6.191 1.00 92.88 108 ARG A CA 1
ATOM 841 C C . ARG A 1 108 ? -8.950 -2.661 -5.656 1.00 92.88 108 ARG A C 1
ATOM 843 O O . ARG A 1 108 ? -8.435 -3.562 -4.990 1.00 92.88 108 ARG A O 1
ATOM 850 N N . LEU A 1 109 ? -8.332 -1.527 -5.967 1.00 97.69 109 LEU A N 1
ATOM 851 C CA . LEU A 1 109 ? -7.053 -1.157 -5.375 1.00 97.69 109 LEU A CA 1
ATOM 852 C C . LEU A 1 109 ? -7.324 -0.745 -3.928 1.00 97.69 109 LEU A C 1
ATOM 854 O O . LEU A 1 109 ? -8.209 0.070 -3.689 1.00 97.69 109 LEU A O 1
ATOM 858 N N . ILE A 1 110 ? -6.620 -1.342 -2.982 1.00 98.44 110 ILE A N 1
ATOM 859 C CA . ILE A 1 110 ? -6.671 -0.984 -1.569 1.00 98.44 110 ILE A CA 1
ATOM 860 C C . ILE A 1 110 ? -5.395 -0.231 -1.251 1.00 98.44 110 ILE A C 1
ATOM 862 O O . ILE A 1 110 ? -4.328 -0.699 -1.639 1.00 98.44 110 ILE A O 1
ATOM 866 N N . ASP A 1 111 ? -5.527 0.881 -0.547 1.00 98.75 111 ASP A N 1
ATOM 867 C CA . ASP A 1 111 ? -4.416 1.757 -0.192 1.00 98.75 111 ASP A CA 1
ATOM 868 C C . ASP A 1 111 ? -4.461 2.100 1.300 1.00 98.75 111 ASP A C 1
ATOM 870 O O . ASP A 1 111 ? -5.538 2.221 1.907 1.00 98.75 111 ASP A O 1
ATOM 874 N N . CYS A 1 112 ? -3.270 2.219 1.869 1.00 98.62 112 CYS A N 1
ATOM 875 C CA . CYS A 1 112 ? -3.008 2.826 3.158 1.00 98.62 112 CYS A CA 1
ATOM 876 C C . CYS A 1 112 ? -2.864 4.342 2.971 1.00 98.62 112 CYS A C 1
ATOM 878 O O . CYS A 1 112 ? -1.862 4.816 2.449 1.00 98.62 112 CYS A O 1
ATOM 880 N N . ALA A 1 113 ? -3.879 5.100 3.389 1.00 97.88 113 ALA A N 1
ATOM 881 C CA . ALA A 1 113 ? -3.915 6.547 3.215 1.00 97.88 113 ALA A CA 1
ATOM 882 C C . ALA A 1 113 ? -3.536 7.246 4.528 1.00 97.88 113 ALA A C 1
ATOM 884 O O . ALA A 1 113 ? -4.409 7.507 5.370 1.00 97.88 113 ALA A O 1
ATOM 885 N N . SER A 1 114 ? -2.250 7.558 4.705 1.00 95.81 114 SER A N 1
ATOM 886 C CA . SER A 1 114 ? -1.679 8.039 5.972 1.00 95.81 114 SER A CA 1
ATOM 887 C C . SER A 1 114 ? -2.328 9.331 6.467 1.00 95.81 114 SER A C 1
ATOM 889 O O . SER A 1 114 ? -2.790 9.390 7.608 1.00 95.81 114 SER A O 1
ATOM 891 N N . VAL A 1 115 ? -2.513 10.333 5.596 1.00 96.50 115 VAL A N 1
ATOM 892 C CA . VAL A 1 115 ? -3.187 11.599 5.965 1.00 96.50 115 VAL A CA 1
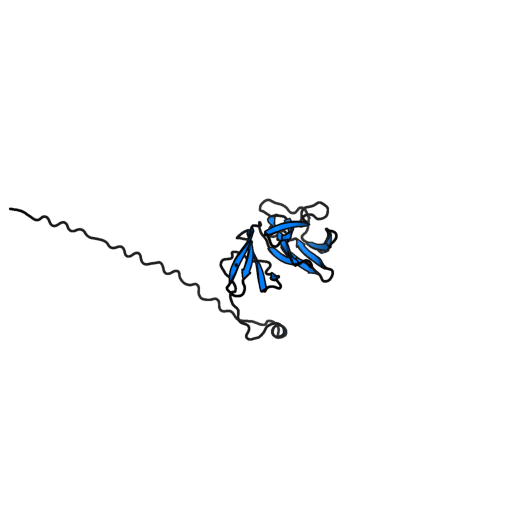ATOM 893 C C . VAL A 1 115 ? -4.656 11.388 6.344 1.00 96.50 115 VAL A C 1
ATOM 895 O O . VAL A 1 115 ? -5.182 12.089 7.210 1.00 96.50 115 VAL A O 1
ATOM 898 N N . LEU A 1 116 ? -5.339 10.428 5.712 1.00 97.81 116 LEU A N 1
ATOM 899 C CA . LEU A 1 116 ? -6.720 10.082 6.066 1.00 97.81 116 LEU A CA 1
ATOM 900 C C . LEU A 1 116 ? -6.803 9.220 7.327 1.00 97.81 116 LEU A C 1
ATOM 902 O O . LEU A 1 116 ? -7.897 9.081 7.878 1.00 97.81 116 LEU A O 1
ATOM 906 N N . ARG A 1 117 ? -5.675 8.655 7.777 1.00 98.19 117 ARG A N 1
ATOM 907 C CA . ARG A 1 117 ? -5.594 7.700 8.886 1.00 98.19 117 ARG A CA 1
ATOM 908 C C . ARG A 1 117 ? -6.534 6.521 8.634 1.00 98.19 117 ARG A C 1
ATOM 910 O O . ARG A 1 117 ? -7.341 6.157 9.489 1.00 98.19 117 ARG A O 1
ATOM 917 N N . ALA A 1 118 ? -6.500 5.991 7.408 1.00 98.62 118 ALA A N 1
ATOM 918 C CA . ALA A 1 118 ? -7.514 5.061 6.933 1.00 98.62 118 ALA A CA 1
ATOM 919 C C . ALA A 1 118 ? -7.000 4.037 5.918 1.00 98.62 118 ALA A C 1
ATOM 921 O O . ALA A 1 118 ? -6.101 4.305 5.127 1.00 98.62 118 ALA A O 1
ATOM 922 N N . ILE A 1 119 ? -7.675 2.888 5.889 1.00 98.75 119 ILE A N 1
ATOM 923 C CA . ILE A 1 119 ? -7.653 1.959 4.759 1.00 98.75 119 ILE A CA 1
ATOM 924 C C . ILE A 1 119 ? -8.780 2.343 3.808 1.00 98.75 119 ILE A C 1
ATOM 926 O O . ILE A 1 119 ? -9.943 2.430 4.224 1.00 98.75 119 ILE A O 1
ATOM 930 N N . ILE A 1 120 ? -8.459 2.531 2.531 1.00 98.62 120 ILE A N 1
ATOM 931 C CA . ILE A 1 120 ? -9.429 2.922 1.505 1.00 98.62 120 ILE A CA 1
ATOM 932 C C . ILE A 1 120 ? -9.477 1.913 0.358 1.00 98.62 120 ILE A C 1
ATOM 934 O O . ILE A 1 120 ? -8.501 1.227 0.072 1.00 98.62 120 ILE A O 1
ATOM 938 N N . ALA A 1 121 ? -10.620 1.841 -0.324 1.00 98.06 121 ALA A N 1
ATOM 939 C CA . ALA A 1 121 ? -10.750 1.151 -1.603 1.00 98.06 121 ALA A CA 1
ATOM 940 C C . ALA A 1 121 ? -10.914 2.171 -2.728 1.00 98.06 121 ALA A C 1
ATOM 942 O O . ALA A 1 121 ? -11.840 2.979 -2.703 1.00 98.06 121 ALA A O 1
ATOM 943 N N . ILE A 1 122 ? -10.046 2.102 -3.733 1.00 97.56 122 ILE A N 1
ATOM 944 C CA . ILE A 1 122 ? -10.012 2.981 -4.896 1.00 97.56 122 ILE A CA 1
ATOM 945 C C . ILE A 1 122 ? -10.593 2.248 -6.111 1.00 97.56 122 ILE A C 1
ATOM 947 O O . ILE A 1 122 ? -10.218 1.129 -6.479 1.00 97.56 122 ILE A O 1
ATOM 951 N N . SER A 1 123 ? -11.540 2.919 -6.751 1.00 91.31 123 SER A N 1
ATOM 952 C CA . SER A 1 123 ? -12.190 2.519 -7.994 1.00 91.31 123 SER A CA 1
ATOM 953 C C . SER A 1 123 ? -11.353 2.895 -9.222 1.00 91.31 123 SER A C 1
ATOM 955 O O . SER A 1 123 ? -10.464 3.744 -9.178 1.00 91.31 123 SER A O 1
ATOM 957 N N . LYS A 1 124 ? -11.651 2.272 -10.367 1.00 85.88 124 LYS A N 1
ATOM 958 C CA . LYS A 1 124 ? -10.897 2.494 -11.615 1.00 85.88 124 LYS A CA 1
ATOM 959 C C . LYS A 1 124 ? -11.000 3.922 -12.160 1.00 85.88 124 LYS A C 1
ATOM 961 O O . LYS A 1 124 ? -10.141 4.309 -12.944 1.00 85.88 124 LYS A O 1
ATOM 966 N N . ASP A 1 125 ? -12.040 4.667 -11.790 1.00 87.81 125 ASP A N 1
ATOM 967 C CA . ASP A 1 125 ? -12.233 6.075 -12.147 1.00 87.81 125 ASP A CA 1
ATOM 968 C C . ASP A 1 125 ? -11.629 7.049 -11.120 1.00 87.81 125 ASP A C 1
ATOM 970 O O . ASP A 1 125 ? -11.899 8.245 -11.194 1.00 87.81 125 ASP A O 1
ATOM 974 N N . GLY A 1 126 ? -10.808 6.561 -10.181 1.00 90.00 126 GLY A N 1
ATOM 975 C CA . GLY A 1 126 ? -10.056 7.411 -9.254 1.00 90.00 126 GLY A CA 1
ATOM 976 C C . GLY A 1 126 ? -10.884 7.963 -8.092 1.00 90.00 126 GLY A C 1
ATOM 977 O O . GLY A 1 126 ? -10.495 8.951 -7.477 1.00 90.00 126 GLY A O 1
ATOM 978 N N . LYS A 1 127 ? -12.033 7.353 -7.775 1.00 94.00 127 LYS A N 1
ATOM 979 C CA . LYS A 1 127 ? -12.793 7.639 -6.543 1.00 94.00 127 LYS A CA 1
ATOM 980 C C . LYS A 1 127 ? -12.469 6.613 -5.474 1.00 94.00 127 LYS A C 1
ATOM 982 O O . LYS A 1 127 ? -12.203 5.462 -5.817 1.00 94.00 127 LYS A O 1
ATOM 987 N N . TYR A 1 128 ? -12.582 6.986 -4.205 1.00 97.44 128 TYR A N 1
ATOM 988 C CA . TYR A 1 128 ? -12.378 6.057 -3.101 1.00 97.44 128 TYR A CA 1
ATOM 989 C C . TYR A 1 128 ? -13.543 6.028 -2.114 1.00 97.44 128 TYR A C 1
ATOM 991 O O . TYR A 1 128 ? -14.353 6.954 -2.048 1.00 97.44 128 TYR A O 1
ATOM 999 N N . GLU A 1 129 ? -13.586 4.958 -1.330 1.00 97.50 129 GLU A N 1
ATOM 1000 C CA . GLU A 1 129 ? -14.395 4.825 -0.122 1.00 97.50 129 GLU A CA 1
ATOM 1001 C C . GLU A 1 129 ? -13.513 4.385 1.052 1.00 97.50 129 GLU A C 1
ATOM 1003 O O . GLU A 1 129 ? -12.518 3.684 0.862 1.00 97.50 129 GLU A O 1
ATOM 1008 N N . VAL A 1 130 ? -13.874 4.797 2.267 1.00 98.50 130 VAL A N 1
ATOM 1009 C CA . VAL A 1 130 ? -13.170 4.408 3.496 1.00 98.50 130 VAL A CA 1
ATOM 1010 C C . VAL A 1 130 ? -13.674 3.045 3.958 1.00 98.50 130 VAL A C 1
ATOM 1012 O O . VAL A 1 130 ? -14.877 2.858 4.136 1.00 98.50 130 VAL A O 1
ATOM 1015 N N . LEU A 1 131 ? -12.754 2.103 4.174 1.00 98.50 131 LEU A N 1
ATOM 1016 C CA . LEU A 1 131 ? -13.059 0.775 4.709 1.00 98.50 131 LEU A CA 1
ATOM 1017 C C . LEU A 1 131 ? -12.880 0.710 6.230 1.00 98.50 131 LEU A C 1
ATOM 1019 O O . LEU A 1 131 ? -13.648 0.028 6.907 1.00 98.50 131 LEU A O 1
ATOM 1023 N N . ALA A 1 132 ? -11.874 1.405 6.763 1.00 98.69 132 ALA A N 1
ATOM 1024 C CA . ALA A 1 132 ? -11.642 1.546 8.198 1.00 98.69 132 ALA A CA 1
ATOM 1025 C C . ALA A 1 132 ? -10.805 2.797 8.488 1.00 98.69 132 ALA A C 1
ATOM 1027 O O . ALA A 1 132 ? -9.766 2.987 7.867 1.00 98.69 132 ALA A O 1
ATOM 1028 N N . ASP A 1 133 ? -11.233 3.604 9.456 1.00 98.69 133 ASP A N 1
ATOM 1029 C CA . ASP A 1 133 ? -10.525 4.796 9.956 1.00 98.69 133 ASP A CA 1
ATOM 1030 C C . ASP A 1 133 ? -10.396 4.811 11.490 1.00 98.69 133 ASP A C 1
ATOM 1032 O O . ASP A 1 133 ? -9.761 5.693 12.072 1.00 98.69 133 ASP A O 1
ATOM 1036 N N . LYS A 1 134 ? -11.021 3.840 12.174 1.00 98.62 134 LYS A N 1
ATOM 1037 C CA . LYS A 1 134 ? -11.079 3.775 13.635 1.00 98.62 134 LYS A CA 1
ATOM 1038 C C . LYS A 1 134 ? -10.979 2.361 14.182 1.00 98.62 134 LYS A C 1
ATOM 1040 O O . LYS A 1 134 ? -11.550 1.418 13.639 1.00 98.62 134 LYS A O 1
ATOM 1045 N N . PHE A 1 135 ? -10.366 2.256 15.355 1.00 98.56 135 PHE A N 1
ATOM 1046 C CA . PHE A 1 135 ? -10.375 1.075 16.206 1.00 98.56 135 PHE A CA 1
ATOM 1047 C C . PHE A 1 135 ? -10.872 1.458 17.605 1.00 98.56 135 PHE A C 1
ATOM 1049 O O . PHE A 1 135 ? -10.374 2.403 18.210 1.00 98.56 135 PHE A O 1
ATOM 1056 N N . GLU A 1 136 ? -11.892 0.757 18.112 1.00 97.31 136 GLU A N 1
ATOM 1057 C CA . GLU A 1 136 ? -12.491 1.031 19.435 1.00 97.31 136 GLU A CA 1
ATOM 1058 C C . GLU A 1 136 ? -12.900 2.508 19.637 1.00 97.31 136 GLU A C 1
ATOM 1060 O O . GLU A 1 136 ? -12.792 3.075 20.722 1.00 97.31 136 GLU A O 1
ATOM 1065 N N . GLY A 1 137 ? -13.374 3.149 18.563 1.00 98.06 137 GLY A N 1
ATOM 1066 C CA . GLY A 1 137 ? -13.824 4.545 18.562 1.00 98.06 137 GLY A CA 1
ATOM 1067 C C . GLY A 1 137 ? -12.714 5.591 18.421 1.00 98.06 137 GLY A C 1
ATOM 1068 O O . GLY A 1 137 ? -13.035 6.765 18.233 1.00 98.06 137 GLY A O 1
ATOM 1069 N N . LYS A 1 138 ? -11.446 5.179 18.453 1.00 98.44 138 LYS A N 1
ATOM 1070 C CA . LYS A 1 138 ? -10.267 6.032 18.263 1.00 98.44 138 LYS A CA 1
ATOM 1071 C C . LYS A 1 138 ? -9.794 5.977 16.824 1.00 98.44 138 LYS A C 1
ATOM 1073 O O . LYS A 1 138 ? -9.883 4.914 16.214 1.00 98.44 138 LYS A O 1
ATOM 1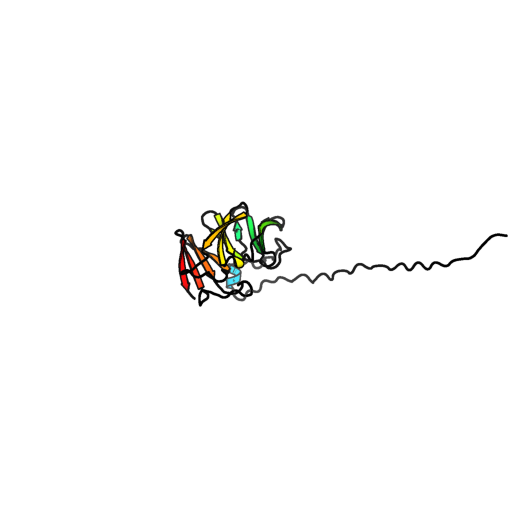078 N N . LYS A 1 139 ? -9.282 7.084 16.292 1.00 98.44 139 LYS A N 1
ATOM 1079 C CA . LYS A 1 139 ? -8.661 7.094 14.961 1.00 98.44 139 LYS A CA 1
ATOM 1080 C C . LYS A 1 139 ? -7.478 6.132 14.914 1.00 98.44 139 LYS A C 1
ATOM 1082 O O . LYS A 1 139 ? -6.714 6.068 15.879 1.00 98.44 139 LYS A O 1
ATOM 1087 N N . LEU A 1 140 ? -7.319 5.446 13.784 1.00 98.69 140 LEU A N 1
ATOM 1088 C CA . LEU A 1 140 ? -6.056 4.780 13.442 1.00 98.69 140 LEU A CA 1
ATOM 1089 C C . LEU A 1 140 ? -4.906 5.793 13.476 1.00 98.69 140 LEU A C 1
ATOM 1091 O O . LEU A 1 140 ? -5.153 6.997 13.505 1.00 98.69 140 LEU A O 1
ATOM 1095 N N . ASN A 1 141 ? -3.665 5.336 13.525 1.00 98.25 141 ASN A N 1
ATOM 1096 C CA . ASN A 1 141 ? -2.485 6.189 13.490 1.00 98.25 141 ASN A CA 1
ATOM 1097 C C . ASN A 1 141 ? -2.212 6.643 12.046 1.00 98.25 141 ASN A C 1
ATOM 1099 O O . ASN A 1 141 ? -2.941 7.500 11.557 1.00 98.25 141 ASN A O 1
ATOM 1103 N N . SER A 1 142 ? -1.210 6.087 11.371 1.00 97.75 142 SER A N 1
ATOM 1104 C CA . SER A 1 142 ? -0.947 6.269 9.941 1.00 97.75 142 SER A CA 1
ATOM 1105 C C . SER A 1 142 ? -0.729 4.885 9.314 1.00 97.75 142 SER A C 1
ATOM 1107 O O . SER A 1 142 ? 0.398 4.383 9.358 1.00 97.75 142 SER A O 1
ATOM 1109 N N . PRO A 1 143 ? -1.788 4.213 8.816 1.00 98.12 143 PRO A N 1
ATOM 1110 C CA . PRO A 1 143 ? -1.640 2.912 8.175 1.00 98.12 143 PRO A CA 1
ATOM 1111 C C . PRO A 1 143 ? -0.594 2.959 7.063 1.00 98.12 143 PRO A C 1
ATOM 1113 O O . PRO A 1 143 ? -0.592 3.926 6.317 1.00 98.12 143 PRO A O 1
ATOM 1116 N N . ASN A 1 144 ? 0.257 1.934 6.958 1.00 98.38 144 ASN A N 1
ATOM 1117 C CA . ASN A 1 144 ? 1.441 1.967 6.085 1.00 98.38 144 ASN A CA 1
ATOM 1118 C C . ASN A 1 144 ? 1.450 0.788 5.098 1.00 98.38 144 ASN A C 1
ATOM 1120 O O . ASN A 1 144 ? 1.207 0.970 3.914 1.00 98.38 144 ASN A O 1
ATOM 1124 N N . ASP A 1 145 ? 1.535 -0.457 5.573 1.00 98.31 145 ASP A N 1
ATOM 1125 C CA . ASP A 1 145 ? 1.503 -1.648 4.710 1.00 98.31 145 ASP A CA 1
ATOM 1126 C C . ASP A 1 145 ? 0.143 -2.352 4.747 1.00 98.31 145 ASP A C 1
ATOM 1128 O O . ASP A 1 145 ? -0.444 -2.507 5.818 1.00 98.31 145 ASP A O 1
ATOM 1132 N N . VAL A 1 146 ? -0.319 -2.892 3.609 1.00 98.69 146 VAL A N 1
ATOM 1133 C CA . VAL A 1 146 ? -1.543 -3.711 3.527 1.00 98.69 146 VAL A CA 1
ATOM 1134 C C . VAL A 1 146 ? -1.402 -4.905 2.581 1.00 98.69 146 VAL A C 1
ATOM 1136 O O . VAL A 1 146 ? -0.821 -4.824 1.501 1.00 98.69 146 VAL A O 1
ATOM 1139 N N . ILE A 1 147 ? -1.988 -6.043 2.962 1.00 98.31 147 ILE A N 1
ATOM 1140 C CA . ILE A 1 147 ? -2.065 -7.243 2.124 1.00 98.31 147 ILE A CA 1
ATOM 1141 C C . ILE A 1 147 ? -3.378 -8.003 2.333 1.00 98.31 147 ILE A C 1
ATOM 1143 O O . ILE A 1 147 ? -3.934 -8.048 3.430 1.00 98.31 147 ILE A O 1
ATOM 1147 N N . VAL A 1 148 ? -3.870 -8.659 1.281 1.00 97.88 148 VAL A N 1
ATOM 1148 C CA . VAL A 1 148 ? -4.988 -9.605 1.390 1.00 97.88 148 VAL A CA 1
ATOM 1149 C C . VAL A 1 148 ? -4.496 -10.966 1.869 1.00 97.88 148 VAL A C 1
ATOM 1151 O O . VAL A 1 148 ? -3.630 -11.587 1.252 1.00 97.88 148 VAL A O 1
ATOM 1154 N N . GLY A 1 149 ? -5.107 -11.472 2.938 1.00 96.62 149 GLY A N 1
ATOM 1155 C CA . GLY A 1 149 ? -4.834 -12.803 3.463 1.00 96.62 149 GLY A CA 1
ATOM 1156 C C . GLY A 1 149 ? -5.545 -13.941 2.712 1.00 96.62 149 GLY A C 1
ATOM 1157 O O . GLY A 1 149 ? -6.437 -13.731 1.879 1.00 96.62 149 GLY A O 1
ATOM 1158 N N . PRO A 1 150 ? -5.202 -15.202 3.029 1.00 95.00 150 PRO A N 1
ATOM 1159 C CA . PRO A 1 150 ? -5.815 -16.385 2.419 1.00 95.00 150 PRO A CA 1
ATOM 1160 C C . PRO A 1 150 ? -7.299 -16.566 2.776 1.00 95.00 150 PRO A C 1
ATOM 1162 O O . PRO A 1 150 ? -8.026 -17.248 2.055 1.00 95.00 150 PRO A O 1
ATOM 1165 N N . ASP A 1 151 ? -7.789 -15.924 3.832 1.00 95.12 151 ASP A N 1
ATOM 1166 C CA . ASP A 1 151 ? -9.210 -15.867 4.191 1.00 95.12 151 ASP A CA 1
ATOM 1167 C C . ASP A 1 151 ? -9.973 -14.756 3.444 1.00 95.12 151 ASP A C 1
ATOM 1169 O O . ASP A 1 151 ? -11.198 -14.794 3.362 1.00 95.12 151 ASP A O 1
ATOM 1173 N N . GLY A 1 152 ? -9.257 -13.826 2.806 1.00 95.19 152 GLY A N 1
ATOM 1174 C CA . GLY A 1 152 ? -9.810 -12.691 2.072 1.00 95.19 152 GLY A CA 1
ATOM 1175 C C . GLY A 1 152 ? -9.974 -11.428 2.905 1.00 95.19 152 GLY A C 1
ATOM 1176 O O . GLY A 1 152 ? -10.511 -10.457 2.380 1.00 95.19 152 GLY A O 1
ATOM 1177 N N . ALA A 1 153 ? -9.532 -11.434 4.164 1.00 98.06 153 ALA A N 1
ATOM 1178 C CA . ALA A 1 153 ? -9.440 -10.228 4.972 1.00 98.06 153 ALA A CA 1
ATOM 1179 C C . ALA A 1 153 ? -8.227 -9.387 4.555 1.00 98.06 153 ALA A C 1
ATOM 1181 O O . ALA A 1 153 ? -7.259 -9.902 3.986 1.00 98.06 153 ALA A O 1
ATOM 1182 N N . LEU A 1 154 ? -8.280 -8.097 4.870 1.00 98.62 154 LEU A N 1
ATOM 1183 C CA . LEU A 1 154 ? -7.132 -7.205 4.774 1.00 98.62 154 LEU A CA 1
ATOM 1184 C C . LEU A 1 154 ? -6.335 -7.277 6.073 1.00 98.62 154 LEU A C 1
ATOM 1186 O O . LEU A 1 154 ? -6.913 -7.272 7.160 1.00 98.62 154 LEU A O 1
ATOM 1190 N N . TYR A 1 155 ? -5.018 -7.344 5.949 1.00 98.81 155 TYR A N 1
ATOM 1191 C CA . TYR A 1 155 ? -4.066 -7.306 7.047 1.00 98.81 155 TYR A CA 1
ATOM 1192 C C . TYR A 1 155 ? -3.187 -6.087 6.846 1.00 98.81 155 TYR A C 1
ATOM 1194 O O . TYR A 1 155 ? -2.625 -5.946 5.762 1.00 98.81 155 TYR A O 1
ATOM 1202 N N . PHE A 1 156 ? -3.085 -5.222 7.849 1.00 98.81 156 PHE A N 1
ATOM 1203 C CA . PHE A 1 156 ? -2.343 -3.972 7.706 1.00 98.81 156 PHE A CA 1
ATOM 1204 C C . PHE A 1 156 ? -1.621 -3.551 8.982 1.00 98.81 156 PHE A C 1
ATOM 1206 O O . PHE A 1 156 ? -2.000 -3.962 10.084 1.00 98.81 156 PHE A O 1
ATOM 1213 N N . THR A 1 157 ? -0.571 -2.751 8.817 1.00 98.75 157 THR A N 1
ATOM 1214 C CA . THR A 1 157 ? 0.186 -2.114 9.901 1.00 98.75 157 THR A CA 1
ATOM 1215 C C . THR A 1 157 ? -0.341 -0.704 10.153 1.00 98.75 157 THR A C 1
ATOM 1217 O O . THR A 1 157 ? -0.767 -0.029 9.224 1.00 98.75 157 THR A O 1
ATOM 1220 N N . ASP A 1 158 ? -0.326 -0.262 11.411 1.00 98.50 158 ASP A N 1
ATOM 1221 C CA . ASP A 1 158 ? -0.767 1.080 11.824 1.00 98.50 158 ASP A CA 1
ATOM 1222 C C . ASP A 1 158 ? 0.288 1.767 12.717 1.00 98.50 158 ASP A C 1
ATOM 1224 O O . ASP A 1 158 ? 0.103 1.902 13.939 1.00 98.50 158 ASP A O 1
ATOM 1228 N N . PRO A 1 159 ? 1.459 2.111 12.148 1.00 97.88 159 PRO A N 1
ATOM 1229 C CA . PRO A 1 159 ? 2.511 2.829 12.855 1.00 97.88 159 PRO A CA 1
ATOM 1230 C C . PRO A 1 159 ? 2.159 4.314 13.043 1.00 97.88 159 PRO A C 1
ATOM 1232 O O . PRO A 1 159 ? 1.088 4.766 12.669 1.00 97.88 159 PRO A O 1
ATOM 1235 N N . THR A 1 160 ? 3.068 5.091 13.635 1.00 96.50 160 THR A N 1
ATOM 1236 C CA . THR A 1 160 ? 2.930 6.557 13.784 1.00 96.50 160 THR A CA 1
ATOM 1237 C C . THR A 1 160 ? 3.949 7.327 12.936 1.00 96.50 160 THR A C 1
ATOM 1239 O O . THR A 1 160 ? 4.366 8.411 13.344 1.00 96.50 160 THR A O 1
ATOM 1242 N N . LEU A 1 161 ? 4.454 6.722 11.857 1.00 92.00 161 LEU A N 1
ATOM 1243 C CA . LEU A 1 161 ? 5.559 7.273 11.062 1.00 92.00 161 LEU A CA 1
ATOM 1244 C C . LEU A 1 161 ? 5.133 8.552 10.334 1.00 92.00 161 LEU A C 1
ATOM 1246 O O . LEU A 1 161 ? 5.831 9.561 10.436 1.00 92.00 161 LEU A O 1
ATOM 1250 N N . ASP A 1 162 ? 3.932 8.533 9.757 1.00 93.19 162 ASP A N 1
ATOM 1251 C CA . ASP A 1 162 ? 3.468 9.543 8.799 1.00 93.19 162 ASP A CA 1
ATOM 1252 C C . ASP A 1 162 ? 2.253 10.311 9.333 1.00 93.19 162 ASP A C 1
ATOM 1254 O O . ASP A 1 162 ? 1.375 10.787 8.611 1.00 93.19 162 ASP A O 1
ATOM 1258 N N . LEU A 1 163 ? 2.180 10.451 10.661 1.00 95.25 163 LEU A N 1
ATOM 1259 C CA . LEU A 1 163 ? 1.203 11.341 11.275 1.00 95.25 163 LEU A CA 1
ATOM 1260 C C . LEU A 1 163 ? 1.471 12.786 10.847 1.00 95.25 163 LEU A C 1
ATOM 1262 O O . LEU A 1 163 ? 2.583 13.309 10.976 1.00 95.25 163 LEU A O 1
ATOM 1266 N N . VAL A 1 164 ? 0.407 13.467 10.418 1.00 94.62 164 VAL A N 1
ATOM 1267 C CA . VAL A 1 164 ? 0.468 14.884 10.055 1.00 94.62 164 VAL A CA 1
ATOM 1268 C C . VAL A 1 164 ? 1.032 15.689 11.223 1.00 94.62 164 VAL A C 1
ATOM 1270 O O . VAL A 1 164 ? 0.606 15.557 12.371 1.00 94.62 164 VAL A O 1
ATOM 1273 N N . LYS A 1 165 ? 1.998 16.565 10.928 1.00 94.38 165 LYS A N 1
ATOM 1274 C CA . LYS A 1 165 ? 2.686 17.371 11.941 1.00 94.38 165 LYS A CA 1
ATOM 1275 C C . LYS A 1 165 ? 1.694 18.099 12.855 1.00 94.38 165 LYS A C 1
ATOM 1277 O O . LYS A 1 165 ? 0.961 18.981 12.414 1.00 94.38 165 LYS A O 1
ATOM 1282 N N . GLY A 1 166 ? 1.778 17.802 14.150 1.00 95.62 166 GLY A N 1
ATOM 1283 C CA . GLY A 1 166 ? 0.926 18.387 15.187 1.00 95.62 166 GLY A CA 1
ATOM 1284 C C . GLY A 1 166 ? -0.260 17.509 15.586 1.00 95.62 166 GLY A C 1
ATOM 1285 O O . GLY A 1 166 ? -0.914 17.826 16.575 1.00 95.62 166 GLY A O 1
ATOM 1286 N N . GLU A 1 167 ? -0.518 16.413 14.873 1.00 95.38 167 GLU A N 1
ATOM 1287 C CA . GLU A 1 167 ? -1.423 15.371 15.344 1.00 95.38 167 GLU A CA 1
ATOM 1288 C C . GLU A 1 167 ? -0.737 14.432 16.339 1.00 95.38 167 GLU A C 1
ATOM 1290 O O . GLU A 1 167 ? 0.472 14.197 16.290 1.00 95.38 167 GLU A O 1
ATOM 1295 N N . GLU A 1 168 ? -1.542 13.863 17.234 1.00 95.69 168 GLU A N 1
ATOM 1296 C CA . GLU A 1 168 ? -1.119 12.841 18.185 1.00 95.69 168 GLU A CA 1
ATOM 1297 C C . GLU A 1 168 ? -1.820 11.506 17.879 1.00 95.69 168 GLU A C 1
ATOM 1299 O O . GLU A 1 168 ? -2.913 11.457 17.294 1.00 95.69 168 GLU A O 1
ATOM 1304 N N . GLN A 1 169 ? -1.184 10.401 18.277 1.00 96.88 169 GLN A N 1
ATOM 1305 C CA . GLN A 1 169 ? -1.816 9.081 18.246 1.00 96.88 169 GLN A CA 1
ATOM 1306 C C . GLN A 1 169 ? -2.956 9.020 19.274 1.00 96.88 169 GLN A C 1
ATOM 1308 O O . GLN A 1 169 ? -2.793 9.436 20.420 1.00 96.88 169 GLN A O 1
ATOM 1313 N N . GLU A 1 170 ? -4.115 8.483 18.887 1.00 98.19 170 GLU A N 1
ATOM 1314 C CA . GLU A 1 170 ? -5.236 8.269 19.819 1.00 98.19 170 GLU A CA 1
ATOM 1315 C C . GLU A 1 170 ? -5.176 6.866 20.447 1.00 98.19 170 GLU A C 1
ATOM 1317 O O . GLU A 1 170 ? -5.549 6.646 21.613 1.00 98.19 170 GLU A O 1
ATOM 1322 N N . ILE A 1 171 ? -4.703 5.897 19.662 1.00 97.94 171 ILE A N 1
ATOM 1323 C CA . ILE A 1 171 ? -4.427 4.526 20.079 1.00 97.94 171 ILE A CA 1
ATOM 1324 C C . ILE A 1 171 ? -3.059 4.536 20.779 1.00 97.94 171 ILE A C 1
ATOM 1326 O O . ILE A 1 171 ? -2.109 5.060 20.218 1.00 97.94 171 ILE A O 1
ATOM 1330 N N . PRO A 1 172 ? -2.915 3.993 22.004 1.00 96.75 172 PRO A N 1
ATOM 1331 C CA . PRO A 1 172 ? -1.683 4.125 22.791 1.00 96.75 172 PRO A CA 1
ATOM 1332 C C . PRO A 1 172 ? -0.591 3.115 22.384 1.00 96.75 172 PRO A C 1
ATOM 1334 O O . PRO A 1 172 ? 0.226 2.716 23.216 1.00 96.75 172 PRO A O 1
ATOM 1337 N N . PHE A 1 173 ? -0.644 2.614 21.151 1.00 97.94 173 PHE A N 1
ATOM 1338 C CA . PHE A 1 173 ? 0.273 1.627 20.592 1.00 97.94 173 PHE A CA 1
ATOM 1339 C C . PHE A 1 173 ? 0.222 1.654 19.057 1.00 97.94 173 PHE A C 1
ATOM 1341 O O . PHE A 1 173 ? -0.732 2.157 18.466 1.00 97.94 173 PHE A O 1
ATOM 1348 N N . GLN A 1 174 ? 1.233 1.051 18.433 1.00 98.25 174 GLN A N 1
ATOM 1349 C CA . GLN A 1 174 ? 1.272 0.734 17.004 1.00 98.25 174 GLN A CA 1
ATOM 1350 C C . GLN A 1 174 ? 0.888 -0.735 16.838 1.00 98.25 174 GLN A C 1
ATOM 1352 O O . GLN A 1 174 ? 1.296 -1.558 17.654 1.00 98.25 174 GLN A O 1
ATOM 1357 N N . GLY A 1 175 ? 0.064 -1.067 15.848 1.00 98.12 175 GLY A N 1
ATOM 1358 C CA . GLY A 1 175 ? -0.548 -2.393 15.769 1.00 98.12 175 GLY A CA 1
ATOM 1359 C C . GLY A 1 175 ? -0.497 -3.030 14.391 1.00 98.12 175 GLY A C 1
ATOM 1360 O O . GLY A 1 175 ? -0.280 -2.366 13.381 1.00 98.12 175 GLY A O 1
ATOM 1361 N N . VAL A 1 176 ? -0.753 -4.337 14.366 1.00 98.75 176 VAL A N 1
ATOM 1362 C CA . VAL A 1 176 ? -1.133 -5.069 13.154 1.00 98.75 176 VAL A CA 1
ATOM 1363 C C . VAL A 1 176 ? -2.590 -5.472 13.285 1.00 98.75 176 VAL A C 1
ATOM 1365 O O . VAL A 1 176 ? -2.983 -6.090 14.280 1.00 98.75 176 VAL A O 1
ATOM 1368 N N . TYR A 1 177 ? -3.387 -5.151 12.276 1.00 98.88 177 TYR A N 1
ATOM 1369 C CA . TYR A 1 177 ? -4.827 -5.346 12.284 1.00 98.88 177 TYR A CA 1
ATOM 1370 C C . TYR A 1 177 ? -5.280 -6.303 11.190 1.00 98.88 177 TYR A C 1
ATOM 1372 O O . TYR A 1 177 ? -4.628 -6.468 10.163 1.00 98.88 177 TYR A O 1
ATOM 1380 N N . ARG A 1 178 ? -6.444 -6.913 11.415 1.00 98.62 178 ARG A N 1
ATOM 1381 C CA . ARG A 1 178 ? -7.215 -7.664 10.426 1.00 98.62 178 ARG A CA 1
ATOM 1382 C C . ARG A 1 178 ? -8.581 -7.011 10.244 1.00 98.62 178 ARG A C 1
ATOM 1384 O O . ARG A 1 178 ? -9.334 -6.929 11.214 1.00 98.62 178 ARG A O 1
ATOM 1391 N N . LEU A 1 179 ? -8.915 -6.617 9.020 1.00 98.69 179 LEU A N 1
ATOM 1392 C CA . LEU A 1 179 ? -10.225 -6.107 8.616 1.00 98.69 179 LEU A CA 1
ATOM 1393 C C . LEU A 1 179 ? -10.941 -7.154 7.760 1.00 98.69 179 LEU A C 1
ATOM 1395 O O . LEU A 1 179 ? -10.489 -7.486 6.663 1.00 98.69 179 LEU A O 1
ATOM 1399 N N . ASP A 1 180 ? -12.040 -7.707 8.270 1.00 97.62 180 ASP A N 1
ATOM 1400 C CA . ASP A 1 180 ? -12.812 -8.712 7.535 1.00 97.62 180 ASP A CA 1
ATOM 1401 C C . ASP A 1 180 ? -13.883 -8.123 6.607 1.00 97.62 180 ASP A C 1
ATOM 1403 O O . ASP A 1 180 ? -14.156 -6.925 6.598 1.00 97.62 180 ASP A O 1
ATOM 1407 N N . ALA A 1 181 ? -14.512 -8.997 5.815 1.00 94.56 181 ALA A N 1
ATOM 1408 C CA . ALA A 1 181 ? -15.531 -8.622 4.837 1.00 94.56 181 ALA A CA 1
ATOM 1409 C C . ALA A 1 181 ? -16.815 -8.029 5.451 1.00 94.56 181 ALA A C 1
ATOM 1411 O O . ALA A 1 181 ? -17.615 -7.452 4.720 1.00 94.56 181 ALA A O 1
ATOM 1412 N N . ALA A 1 182 ? -17.030 -8.174 6.764 1.00 95.75 182 ALA A N 1
ATOM 1413 C CA . ALA A 1 182 ? -18.136 -7.535 7.474 1.00 95.75 182 ALA A CA 1
ATOM 1414 C C . ALA A 1 182 ? -17.756 -6.142 8.013 1.00 95.75 182 ALA A C 1
ATOM 1416 O O . ALA A 1 182 ? -18.579 -5.496 8.658 1.00 95.75 182 ALA A O 1
ATOM 1417 N N . GLY A 1 183 ? -16.522 -5.685 7.771 1.00 96.12 183 GLY A N 1
ATOM 1418 C CA . GLY A 1 183 ? -15.997 -4.425 8.288 1.00 96.12 183 GLY A CA 1
ATOM 1419 C C . GLY A 1 183 ? -15.528 -4.512 9.740 1.00 96.12 183 GLY A C 1
ATOM 1420 O O . GLY A 1 183 ? -15.287 -3.483 10.370 1.00 96.12 183 GLY A O 1
ATOM 1421 N N . LYS A 1 184 ? -15.394 -5.718 10.312 1.00 97.94 184 LYS A N 1
ATOM 1422 C CA . LYS A 1 184 ? -14.893 -5.858 11.680 1.00 97.94 184 LYS A CA 1
ATOM 1423 C C . LYS A 1 184 ? -13.374 -5.753 11.684 1.00 97.94 184 LYS A C 1
ATOM 1425 O O . LYS A 1 184 ? -12.671 -6.601 11.131 1.00 97.94 184 LYS A O 1
ATOM 1430 N N . LEU A 1 185 ? -12.884 -4.751 12.406 1.00 98.50 185 LEU A N 1
ATOM 1431 C CA . LEU A 1 185 ? -11.468 -4.553 12.664 1.00 98.50 185 LEU A CA 1
ATOM 1432 C C . LEU A 1 185 ? -11.033 -5.286 13.942 1.00 98.50 185 LEU A C 1
ATOM 1434 O O . LEU A 1 185 ? -11.647 -5.135 14.998 1.00 98.50 185 LEU A O 1
ATOM 1438 N N . THR A 1 186 ? -9.981 -6.099 13.850 1.00 98.69 186 THR A N 1
ATOM 1439 C CA . THR A 1 186 ? -9.433 -6.890 14.964 1.00 98.69 186 THR A CA 1
ATOM 1440 C C . THR A 1 186 ? -7.938 -6.628 15.109 1.00 98.69 186 THR A C 1
ATOM 1442 O O . THR A 1 186 ? -7.199 -6.801 14.144 1.00 98.69 186 THR A O 1
ATOM 1445 N N . LEU A 1 187 ? -7.485 -6.259 16.308 1.00 98.75 187 LEU A N 1
ATOM 1446 C CA . LEU A 1 187 ? -6.059 -6.169 16.634 1.00 98.75 187 LEU A CA 1
ATOM 1447 C C . LEU A 1 187 ? -5.446 -7.574 16.731 1.00 98.75 187 LEU A C 1
ATOM 1449 O O . LEU A 1 187 ? -5.978 -8.431 17.436 1.00 98.75 187 LEU A O 1
ATOM 1453 N N . LEU A 1 188 ? -4.323 -7.800 16.050 1.00 98.62 188 LEU A N 1
ATOM 1454 C CA . LEU A 1 188 ? -3.591 -9.069 16.069 1.00 98.62 188 LEU A CA 1
ATOM 1455 C C . LEU A 1 188 ? -2.377 -9.027 17.002 1.00 98.62 188 LEU A C 1
ATOM 1457 O O . LEU A 1 188 ? -2.139 -9.981 17.738 1.00 98.62 188 LEU A O 1
ATOM 1461 N N . THR A 1 189 ? -1.610 -7.936 16.965 1.00 98.50 189 THR A N 1
ATOM 1462 C CA . THR A 1 189 ? -0.443 -7.703 17.831 1.00 98.50 189 THR A CA 1
ATOM 1463 C C . THR A 1 189 ? -0.118 -6.213 17.908 1.00 98.50 189 THR A C 1
ATOM 1465 O O . THR A 1 189 ? -0.576 -5.444 17.062 1.00 98.50 189 THR A O 1
ATOM 1468 N N . LYS A 1 190 ? 0.671 -5.830 18.914 1.00 95.19 190 LYS A N 1
ATOM 1469 C CA . LYS A 1 190 ? 1.223 -4.492 19.148 1.00 95.19 190 LYS A CA 1
ATOM 1470 C C . LYS A 1 190 ? 2.665 -4.579 19.642 1.00 95.19 190 LYS A C 1
ATOM 1472 O O . LYS A 1 190 ? 3.027 -5.692 20.094 1.00 95.19 190 LYS A O 1
#

Foldseek 3Di:
DDDDDDDDDDDPPDPPDPPDDPDDPDDDDADDDPDPVVCVPDPNPDDDDDQADDADDWAAWDADPVGWIWIDGQVQQFIWTADSVRRDIDTLERAHRWAHWDAAPVRWIWIQRQALLFIWTADSNNDIDGLDQDDPNFGFARWHHWDQDPLRWIKTWGDNPRGDPPDDGPPPDTFIWTQDPVSDIDTDGD

Radius of gyration: 26.1 Å; chains: 1; bounding box: 54×90×69 Å

pLDDT: mean 89.86, std 15.84, range [38.31, 98.88]

Secondary structure (DSSP, 8-state):
-----------------------PPPPPP----SSGGGGGTS-TT----------SSEEEEEE-TTSEEEEEETTTTEEEEEETTT--EEEEEE-SSEEEEEE-TTS-EEEEETTTTEEEEE-TTS-EEEEE-EETTEEP-----EEE-TTS-EEEEE-STTPPTT---SSSS-EEEEE-TT--EEEEE-